Protein AF-A0A6G0UB17-F1 (afdb_monomer)

Solvent-accessible surface area (backbone atoms only — not comparable to full-atom values): 11581 Å² total; per-residue (Å²): 131,93,72,84,75,64,59,64,63,51,55,52,60,61,42,50,63,50,54,52,46,40,55,51,36,51,66,62,47,55,81,83,87,67,97,75,75,55,69,68,59,33,51,51,51,40,52,56,39,50,54,49,50,52,53,47,51,51,48,50,52,54,46,50,56,50,43,72,76,72,49,96,58,63,67,63,59,52,59,66,40,49,69,44,52,55,32,51,39,47,38,51,51,49,36,54,47,37,55,55,51,39,54,50,61,68,55,74,81,54,85,88,42,73,69,57,50,52,52,54,51,52,53,52,53,53,51,46,55,54,51,53,62,54,17,78,83,30,86,68,24,53,64,53,50,52,53,48,53,54,50,51,51,50,54,49,52,54,47,54,52,49,50,53,52,49,54,51,50,56,52,51,55,49,56,59,59,60,66,73,72,75,85,73,89,83,72,90,84,86,81,83,90,84,83,90,134

Sequence (197 aa):
MNLPTFYHQFSFLLRVPVDLVHQWLKMRSEKVVCRHWDLLTLNTLMEDSDDCLSAAIGVKIKYMEFVTRTTQNPMEQQRYLESFDMKLDVVFQNYLGYIRHWARTATEDQDVDVEWCEQVVNVLKSEWYRAKVHSTSVSRGEATAAQLFCNVAKDLINQIIRSYLTEKLDSAGRSLIEEDFDDEPQTMDSEEEESHS

Nearest PDB structures (foldseek):
  4tql-assembly2_B  TM=2.604E-01  e=3.017E-01  synthetic construct
  4tql-assembly1_A  TM=2.582E-01  e=5.232E-01  synthetic construct

Foldseek 3Di:
DPDPDCLVVVLVVLCVLLVVLLVVLVVLLDDDDDPADALVRLVVLLVVLLVSLVSNLVSVVVSLVCCVVRPPDSPVVVVVCPSVLVSSQSSLVVSLVSLLSNLCNLQVDDLDDPVSLVVSVVVLVVSLVSQCVSQVSHDCSNVVSVVSSVVSVVVVVVSVVVSVVVVVVVVVVVVVVVVVPPDDDDDDDDDDDDDDD

pLDDT: mean 83.46, std 14.96, range [42.94, 96.94]

Radius of gyration: 31.85 Å; Cα contacts (8 Å, |Δi|>4): 92; chains: 1; bounding box: 86×37×120 Å

Structure (mmCIF, N/CA/C/O backbone):
data_AF-A0A6G0UB17-F1
#
_entry.id   AF-A0A6G0UB17-F1
#
loop_
_atom_site.group_PDB
_atom_site.id
_atom_site.type_symbol
_atom_site.label_atom_id
_atom_site.label_alt_id
_atom_site.label_comp_id
_atom_site.label_asym_id
_atom_site.label_entity_id
_atom_site.label_seq_id
_atom_site.pdbx_PDB_ins_code
_atom_site.Cartn_x
_atom_site.Cartn_y
_atom_site.Cartn_z
_atom_site.occupancy
_atom_site.B_iso_or_equiv
_atom_site.auth_seq_id
_atom_site.auth_comp_id
_atom_site.auth_asym_id
_atom_site.auth_atom_id
_atom_site.pdbx_PDB_model_num
ATOM 1 N N . MET A 1 1 ? -19.838 1.229 47.744 1.00 43.44 1 MET A N 1
ATOM 2 C CA . MET A 1 1 ? -20.830 2.038 47.003 1.00 43.44 1 MET A CA 1
ATOM 3 C C . MET A 1 1 ? -21.132 1.327 45.690 1.00 43.44 1 MET A C 1
ATOM 5 O O . MET A 1 1 ? -20.185 1.025 44.978 1.00 43.44 1 MET A O 1
ATOM 9 N N . ASN A 1 2 ? -22.401 1.033 45.390 1.00 61.72 2 ASN A N 1
ATOM 10 C CA . ASN A 1 2 ? -22.845 0.413 44.130 1.00 61.72 2 ASN A CA 1
ATOM 11 C C . ASN A 1 2 ? -23.149 1.506 43.094 1.00 61.72 2 ASN A C 1
ATOM 13 O O . ASN A 1 2 ? -24.309 1.804 42.823 1.00 61.72 2 ASN A O 1
ATOM 17 N N . LEU A 1 3 ? -22.109 2.167 42.584 1.00 63.28 3 LEU A N 1
ATOM 18 C CA . LEU A 1 3 ? -22.271 3.143 41.504 1.00 63.28 3 LEU A CA 1
ATOM 19 C C . LEU A 1 3 ? -22.510 2.405 40.173 1.00 63.28 3 LEU A C 1
ATOM 21 O O . LEU A 1 3 ? -21.810 1.423 39.907 1.00 63.28 3 LEU A O 1
ATOM 25 N N . PRO A 1 4 ? -23.464 2.854 39.334 1.00 65.31 4 PRO A N 1
ATOM 26 C CA . PRO A 1 4 ? -23.669 2.285 38.007 1.00 65.31 4 PRO A CA 1
ATOM 27 C C . PRO A 1 4 ? -22.388 2.402 37.181 1.00 65.31 4 PRO A C 1
ATOM 29 O O . PRO A 1 4 ? -21.744 3.452 37.149 1.00 65.31 4 PRO A O 1
ATOM 32 N N . THR A 1 5 ? -22.004 1.321 36.514 1.00 71.75 5 THR A N 1
ATOM 33 C CA . THR A 1 5 ? -20.766 1.282 35.739 1.00 71.75 5 THR A CA 1
ATOM 34 C C . THR A 1 5 ? -20.951 2.050 34.428 1.00 71.75 5 THR A C 1
ATOM 36 O O . THR A 1 5 ? -21.752 1.658 33.587 1.00 71.75 5 THR A O 1
ATOM 39 N N . PHE A 1 6 ? -20.170 3.113 34.210 1.00 82.62 6 PHE A N 1
ATOM 40 C CA . PHE A 1 6 ? -20.180 3.910 32.964 1.00 82.62 6 PHE A CA 1
ATOM 41 C C . PHE A 1 6 ? -19.516 3.193 31.768 1.00 82.62 6 PHE A C 1
ATOM 43 O O . PHE A 1 6 ? -19.383 3.731 30.669 1.00 82.62 6 PHE A O 1
ATOM 50 N N . TYR A 1 7 ? -19.062 1.962 31.995 1.00 80.25 7 TYR A N 1
ATOM 51 C CA . TYR A 1 7 ? -18.262 1.178 31.066 1.00 80.25 7 TYR A CA 1
ATOM 52 C C . TYR A 1 7 ? -18.978 0.916 29.736 1.00 80.25 7 TYR A C 1
ATOM 54 O O . TYR A 1 7 ? -18.363 1.042 28.680 1.00 80.25 7 TYR A O 1
ATOM 62 N N . HIS A 1 8 ? -20.279 0.612 29.761 1.00 80.81 8 HIS A N 1
ATOM 63 C CA . HIS A 1 8 ? -21.029 0.305 28.540 1.00 80.81 8 HIS A CA 1
ATOM 64 C C . HIS A 1 8 ? -21.181 1.526 27.622 1.00 80.81 8 HIS A C 1
ATOM 66 O O . HIS A 1 8 ? -20.949 1.413 26.420 1.00 80.81 8 HIS A O 1
ATOM 72 N N . GLN A 1 9 ? -21.500 2.701 28.175 1.00 85.69 9 GLN A N 1
ATOM 73 C CA . GLN A 1 9 ? -21.579 3.954 27.418 1.00 85.69 9 GLN A CA 1
ATOM 74 C C . GLN A 1 9 ? -20.211 4.353 26.860 1.00 85.69 9 GLN A C 1
ATOM 76 O O . GLN A 1 9 ? -20.105 4.734 25.697 1.00 85.69 9 GLN A O 1
ATOM 81 N N . PHE A 1 10 ? -19.155 4.224 27.664 1.00 84.56 10 PHE A N 1
ATOM 82 C CA . PHE A 1 10 ? -17.794 4.502 27.218 1.00 84.56 10 PHE A CA 1
ATOM 83 C C . PHE A 1 10 ? -17.352 3.555 26.091 1.00 84.56 10 PHE A C 1
ATOM 85 O O . PHE A 1 10 ? -16.850 4.009 25.066 1.00 84.56 10 PHE A O 1
ATOM 92 N N . SER A 1 11 ? -17.601 2.250 26.235 1.00 81.38 11 SER A N 1
ATOM 93 C CA . SER A 1 11 ? -17.296 1.246 25.210 1.00 81.38 11 SER A CA 1
ATOM 94 C C . SER A 1 11 ? -18.052 1.510 23.905 1.00 81.38 11 SER A C 1
ATOM 96 O O . SER A 1 11 ? -17.465 1.413 22.829 1.00 81.38 11 SER A O 1
ATOM 98 N N . PHE A 1 12 ? -19.324 1.914 23.989 1.00 86.06 12 PHE A N 1
ATOM 99 C CA . PHE A 1 12 ? -20.100 2.329 22.822 1.00 86.06 12 PHE A CA 1
ATOM 100 C C . PHE A 1 12 ? -19.460 3.530 22.111 1.00 86.06 12 PHE A C 1
ATOM 102 O O . PHE A 1 12 ? -19.227 3.472 20.907 1.00 86.06 12 PHE A O 1
ATOM 109 N N . LEU A 1 13 ? -19.103 4.586 22.850 1.00 90.12 13 LEU A N 1
ATOM 110 C CA . LEU A 1 13 ? -18.473 5.779 22.273 1.00 90.12 13 LEU A CA 1
ATOM 111 C C . LEU A 1 13 ? -17.116 5.480 21.623 1.00 90.12 13 LEU A C 1
ATOM 113 O O . LEU A 1 13 ? -16.799 6.063 20.590 1.00 90.12 13 LEU A O 1
ATOM 117 N N . LEU A 1 14 ? -16.338 4.547 22.178 1.00 88.25 14 LEU A N 1
ATOM 118 C CA . LEU A 1 14 ? -15.065 4.118 21.591 1.00 88.25 14 LEU A CA 1
ATOM 119 C C . LEU A 1 14 ? -15.217 3.363 20.265 1.00 88.25 14 LEU A C 1
ATOM 121 O O . LEU A 1 14 ? -14.281 3.357 19.468 1.00 88.25 14 LEU A O 1
ATOM 125 N N . ARG A 1 15 ? -16.365 2.721 20.025 1.00 90.56 15 ARG A N 1
ATOM 126 C CA . ARG A 1 15 ? -16.635 1.997 18.773 1.00 90.56 15 ARG A CA 1
ATOM 127 C C . ARG A 1 15 ? -17.032 2.924 17.632 1.00 90.56 15 ARG A C 1
ATOM 129 O O . ARG A 1 15 ? -16.696 2.635 16.492 1.00 90.56 15 ARG A O 1
ATOM 136 N N . VAL A 1 16 ? -17.646 4.073 17.926 1.00 93.88 16 VAL A N 1
ATOM 137 C CA . VAL A 1 16 ? -18.134 5.015 16.901 1.00 93.88 16 VAL A CA 1
ATOM 138 C C . VAL A 1 16 ? -17.057 5.406 15.870 1.00 93.88 16 VAL A C 1
ATOM 140 O O . VAL A 1 16 ? -17.342 5.312 14.675 1.00 93.88 16 VAL A O 1
ATOM 143 N N . PRO A 1 17 ? -15.818 5.788 16.250 1.00 94.25 17 PRO A N 1
ATOM 144 C CA . PRO A 1 17 ? -14.771 6.083 15.271 1.00 94.25 17 PRO A CA 1
ATOM 145 C C . PRO A 1 17 ? -14.376 4.865 14.431 1.00 94.25 17 PRO A C 1
ATOM 147 O O . PRO A 1 17 ? -14.129 5.002 13.235 1.00 94.25 17 PRO A O 1
ATOM 150 N N . VAL A 1 18 ? -14.331 3.677 15.043 1.00 95.12 18 VAL A N 1
ATOM 151 C CA . VAL A 1 18 ? -13.991 2.424 14.354 1.00 95.12 18 VAL A CA 1
ATOM 152 C C . VAL A 1 18 ? -15.065 2.082 13.330 1.00 95.12 18 VAL A C 1
ATOM 154 O O . VAL A 1 18 ? -14.734 1.811 12.181 1.00 95.12 18 VAL A O 1
ATOM 157 N N . ASP A 1 19 ? -16.340 2.157 13.713 1.00 95.31 19 ASP A N 1
ATOM 158 C CA . ASP A 1 19 ? -17.475 1.905 12.825 1.00 95.31 19 ASP A CA 1
ATOM 159 C C . ASP A 1 19 ? -17.511 2.901 11.661 1.00 95.31 19 ASP A C 1
ATOM 161 O O . ASP A 1 19 ? -17.723 2.502 10.515 1.00 95.31 19 ASP A O 1
ATOM 165 N N . LEU A 1 20 ? -17.254 4.187 11.924 1.00 96.19 20 LEU A N 1
ATOM 166 C CA . LEU A 1 20 ? -17.205 5.217 10.888 1.00 96.19 20 LEU A CA 1
ATOM 167 C C . LEU A 1 20 ? -16.101 4.929 9.862 1.00 96.19 20 LEU A C 1
ATOM 169 O O . LEU A 1 20 ? -16.363 4.886 8.659 1.00 96.19 20 LEU A O 1
ATOM 173 N N . 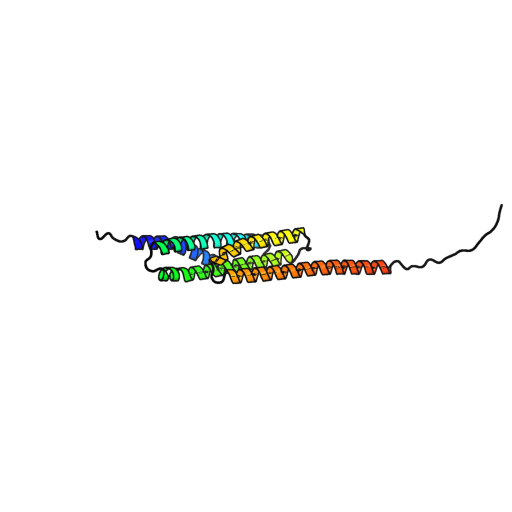VAL A 1 21 ? -14.879 4.675 10.336 1.00 96.06 21 VAL A N 1
ATOM 174 C CA . VAL A 1 21 ? -13.751 4.310 9.469 1.00 96.06 21 VAL A CA 1
ATOM 175 C C . VAL A 1 21 ? -14.014 2.984 8.763 1.00 96.06 21 VAL A C 1
ATOM 177 O O . VAL A 1 21 ? -13.672 2.841 7.596 1.00 96.06 21 VAL A O 1
ATOM 180 N N . HIS A 1 22 ? -14.670 2.021 9.411 1.00 95.81 22 HIS A N 1
ATOM 181 C CA . HIS A 1 22 ? -15.023 0.755 8.782 1.00 95.81 22 HIS A CA 1
ATOM 182 C C . HIS A 1 22 ? -15.947 0.956 7.574 1.00 95.81 22 HIS A C 1
ATOM 184 O O . HIS A 1 22 ? -15.739 0.336 6.531 1.00 95.81 22 HIS A O 1
ATOM 190 N N . GLN A 1 23 ? -16.953 1.830 7.685 1.00 94.75 23 GLN A N 1
ATOM 191 C CA . GLN A 1 23 ? -17.813 2.175 6.548 1.00 94.75 23 GLN A CA 1
ATOM 192 C C . GLN A 1 23 ? -17.038 2.924 5.461 1.00 94.75 23 GLN A C 1
ATOM 194 O O . GLN A 1 23 ? -17.225 2.649 4.277 1.00 94.75 23 GLN A O 1
ATOM 199 N N . TRP A 1 24 ? -16.118 3.809 5.843 1.00 93.94 24 TRP A N 1
ATOM 200 C CA . TRP A 1 24 ? -15.244 4.481 4.886 1.00 93.94 24 TRP A CA 1
ATOM 201 C C . TRP A 1 24 ? -14.343 3.501 4.119 1.00 93.94 24 TRP A C 1
ATOM 203 O O . TRP A 1 24 ? -14.305 3.538 2.889 1.00 93.94 24 TRP A O 1
ATOM 213 N N . LEU A 1 25 ? -13.722 2.543 4.815 1.00 94.94 25 LEU A N 1
ATOM 214 C CA . LEU A 1 25 ? -12.953 1.455 4.207 1.00 94.94 25 LEU A CA 1
ATOM 215 C C . LEU A 1 25 ? -13.812 0.598 3.275 1.00 94.94 25 LEU A C 1
ATOM 217 O O . LEU A 1 25 ? -13.325 0.161 2.238 1.00 94.94 25 LEU A O 1
ATOM 221 N N . LYS A 1 26 ? -15.090 0.352 3.601 1.00 93.38 26 LYS A N 1
ATOM 222 C CA . LYS A 1 26 ? -15.995 -0.366 2.688 1.00 93.38 26 LYS A CA 1
ATOM 223 C C . LYS A 1 26 ? -16.149 0.373 1.368 1.00 93.38 26 LYS A C 1
ATOM 225 O O . LYS A 1 26 ? -15.934 -0.255 0.336 1.00 93.38 26 LYS A O 1
ATOM 230 N N . MET A 1 27 ? -16.434 1.674 1.411 1.00 91.44 27 MET A N 1
ATOM 231 C CA . MET A 1 27 ? -16.560 2.497 0.204 1.00 91.44 27 MET A CA 1
ATOM 232 C C . MET A 1 27 ? -15.261 2.494 -0.613 1.00 91.44 27 MET A C 1
ATOM 234 O O . MET A 1 27 ? -15.293 2.338 -1.826 1.00 91.44 27 MET A O 1
ATOM 238 N N . ARG A 1 28 ? -14.099 2.582 0.047 1.00 89.31 28 ARG A N 1
ATOM 239 C CA . ARG A 1 28 ? -12.779 2.555 -0.614 1.00 89.31 28 ARG A CA 1
ATOM 240 C C . ARG A 1 28 ? -12.329 1.164 -1.076 1.00 89.31 28 ARG A C 1
ATOM 242 O O . ARG A 1 28 ? -11.424 1.050 -1.897 1.00 89.31 28 ARG A O 1
ATOM 249 N N . SER A 1 29 ? -12.941 0.099 -0.558 1.00 87.81 29 SER A N 1
ATOM 250 C CA . SER A 1 29 ? -12.661 -1.283 -0.970 1.00 87.81 29 SER A CA 1
ATOM 251 C C . SER A 1 29 ? -13.334 -1.664 -2.290 1.00 87.81 29 SER A C 1
ATOM 253 O O . SER A 1 29 ? -12.982 -2.684 -2.887 1.00 87.81 29 SER A O 1
ATOM 255 N N . GLU A 1 30 ? -14.308 -0.873 -2.742 1.00 85.12 30 GLU A N 1
ATOM 256 C CA . GLU A 1 30 ? -14.964 -1.073 -4.029 1.00 85.12 30 GLU A CA 1
ATOM 257 C C . GLU A 1 30 ? -13.958 -0.829 -5.158 1.00 85.12 30 GLU A C 1
ATOM 259 O O . GLU A 1 30 ? -13.242 0.171 -5.186 1.00 85.12 30 GLU A O 1
ATOM 264 N N . LYS A 1 31 ? -13.850 -1.789 -6.082 1.00 67.19 31 LYS A N 1
ATOM 265 C CA . LYS A 1 31 ? -12.867 -1.708 -7.162 1.00 67.19 31 LYS A CA 1
ATOM 266 C C . LYS A 1 31 ? -13.265 -0.617 -8.145 1.00 67.19 31 LYS A C 1
ATOM 268 O O . LYS A 1 31 ? -14.293 -0.732 -8.810 1.00 67.19 31 LYS A O 1
ATOM 273 N N . VAL A 1 32 ? -12.392 0.367 -8.321 1.00 68.12 32 VAL A N 1
ATOM 274 C CA . VAL A 1 32 ? -12.449 1.254 -9.482 1.00 68.12 32 VAL A CA 1
ATOM 275 C C . VAL A 1 32 ? -11.958 0.449 -10.684 1.00 68.12 32 VAL A C 1
ATOM 277 O O . VAL A 1 32 ? -10.789 0.076 -10.763 1.00 68.12 32 VAL A O 1
ATOM 280 N N . VAL A 1 33 ? -12.866 0.103 -11.595 1.00 58.91 33 VAL A N 1
ATOM 281 C CA . VAL A 1 33 ? -12.517 -0.599 -12.835 1.00 58.91 33 VAL A CA 1
ATOM 282 C C . VAL A 1 33 ? -12.239 0.446 -13.907 1.00 58.91 33 VAL A C 1
ATOM 284 O O . VAL A 1 33 ? -13.165 0.944 -14.539 1.00 58.91 33 VAL A O 1
ATOM 287 N N . CYS A 1 34 ? -10.964 0.745 -14.140 1.00 67.31 34 CYS A N 1
ATOM 288 C CA . CYS A 1 34 ? -10.525 1.457 -15.336 1.00 67.31 34 CYS A CA 1
ATOM 289 C C . CYS A 1 34 ? -9.533 0.597 -16.109 1.00 67.31 34 CYS A C 1
ATOM 291 O O . CYS A 1 34 ? -8.713 -0.116 -15.533 1.00 67.31 34 CYS A O 1
ATOM 293 N N . ARG A 1 35 ? -9.628 0.657 -17.439 1.00 62.12 35 ARG A N 1
ATOM 294 C CA . ARG A 1 35 ? -8.769 -0.115 -18.343 1.00 62.12 35 ARG A CA 1
ATOM 295 C C . ARG A 1 35 ? -7.354 0.468 -18.441 1.00 62.12 35 ARG A C 1
ATOM 297 O O . ARG A 1 35 ? -6.434 -0.267 -18.776 1.00 62.12 35 ARG A O 1
ATOM 304 N N . HIS A 1 36 ? -7.206 1.759 -18.154 1.00 74.06 36 HIS A N 1
ATOM 305 C CA . HIS A 1 36 ? -5.941 2.481 -18.147 1.00 74.06 36 HIS A CA 1
ATOM 306 C C . HIS A 1 36 ? -6.062 3.684 -17.204 1.00 74.06 36 HIS A C 1
ATOM 308 O O . HIS A 1 36 ? -7.085 4.375 -17.236 1.00 74.06 36 HIS A O 1
ATOM 314 N N . TRP A 1 37 ? -5.053 3.904 -16.365 1.00 85.50 37 TRP A N 1
ATOM 315 C CA . TRP A 1 37 ? -4.906 5.118 -15.568 1.00 85.50 37 TRP A CA 1
ATOM 316 C C . TRP A 1 37 ? -3.624 5.821 -15.996 1.00 85.50 37 TRP A C 1
ATOM 318 O O . TRP A 1 37 ? -2.590 5.179 -16.143 1.00 85.50 37 TRP A O 1
ATOM 328 N N . ASP A 1 38 ? -3.689 7.134 -16.171 1.00 90.56 38 ASP A N 1
ATOM 329 C CA . ASP A 1 38 ? -2.506 7.957 -16.374 1.00 90.56 38 ASP A CA 1
ATOM 330 C C . ASP A 1 38 ? -1.721 8.126 -15.060 1.00 90.56 38 ASP A C 1
ATOM 332 O O . ASP A 1 38 ? -2.238 7.909 -13.957 1.00 90.56 38 ASP A O 1
ATOM 336 N N . LEU A 1 39 ? -0.454 8.539 -15.172 1.00 90.88 39 LEU A N 1
ATOM 337 C CA . LEU A 1 39 ? 0.443 8.684 -14.021 1.00 90.88 39 LEU A CA 1
ATOM 338 C C . LEU A 1 39 ? -0.083 9.659 -12.964 1.00 90.88 39 LEU A C 1
ATOM 340 O O . LEU A 1 39 ? 0.100 9.409 -11.774 1.00 90.88 39 LEU A O 1
ATOM 344 N N . LEU A 1 40 ? -0.749 10.744 -13.373 1.00 92.62 40 LEU A N 1
ATOM 345 C CA . LEU A 1 40 ? -1.304 11.715 -12.432 1.00 92.62 40 LEU A CA 1
ATOM 346 C C . LEU A 1 40 ? -2.414 11.080 -11.590 1.00 92.62 40 LEU A C 1
ATOM 348 O O . LEU A 1 40 ? -2.360 11.150 -10.363 1.00 92.62 40 LEU A O 1
ATOM 352 N N . THR A 1 41 ? -3.365 10.397 -12.234 1.00 92.75 41 THR A N 1
ATOM 353 C CA . THR A 1 41 ? -4.428 9.668 -11.530 1.00 92.75 41 THR A CA 1
ATOM 354 C C . THR A 1 41 ? -3.850 8.613 -10.590 1.00 92.75 41 THR A C 1
ATOM 356 O O . THR A 1 41 ? -4.318 8.479 -9.460 1.00 92.75 41 THR A O 1
ATOM 359 N N . LEU A 1 42 ? -2.813 7.884 -11.012 1.00 93.88 42 LEU A N 1
ATOM 360 C CA . LEU A 1 42 ? -2.158 6.889 -10.163 1.00 93.88 42 LEU A CA 1
ATOM 361 C C . LEU A 1 42 ? -1.493 7.502 -8.935 1.00 93.88 42 LEU A C 1
ATOM 363 O O . LEU A 1 42 ? -1.679 6.974 -7.843 1.00 93.88 42 LEU A O 1
ATOM 367 N N . ASN A 1 43 ? -0.785 8.623 -9.092 1.00 94.50 43 ASN A N 1
ATOM 368 C CA . ASN A 1 43 ? -0.209 9.350 -7.960 1.00 94.50 43 ASN A CA 1
ATOM 369 C C . ASN A 1 43 ? -1.302 9.751 -6.962 1.00 94.50 43 ASN A C 1
ATOM 371 O O . ASN A 1 43 ? -1.182 9.468 -5.774 1.00 94.50 43 ASN A O 1
ATOM 375 N N . THR A 1 44 ? -2.410 10.319 -7.447 1.00 94.56 44 THR A N 1
ATOM 376 C CA . THR A 1 44 ? -3.537 10.703 -6.586 1.00 94.56 44 THR A CA 1
ATOM 377 C C . THR A 1 44 ? -4.161 9.500 -5.879 1.00 94.56 44 THR A C 1
ATOM 379 O O . THR A 1 44 ? -4.464 9.579 -4.693 1.00 94.56 44 THR A O 1
ATOM 382 N N . LEU A 1 45 ? -4.344 8.372 -6.572 1.00 93.88 45 LEU A N 1
ATOM 383 C CA . LEU A 1 45 ? -4.882 7.149 -5.966 1.00 93.88 45 LEU A CA 1
ATOM 384 C C . LEU A 1 45 ? -3.937 6.559 -4.915 1.00 93.88 45 LEU A C 1
ATOM 386 O O . LEU A 1 45 ? -4.401 6.025 -3.907 1.00 93.88 45 LEU A O 1
ATOM 390 N N . MET A 1 46 ? -2.626 6.636 -5.145 1.00 94.94 46 MET A N 1
ATOM 391 C CA . MET A 1 46 ? -1.612 6.194 -4.192 1.00 94.94 46 MET A CA 1
ATOM 392 C C . MET A 1 46 ? -1.620 7.067 -2.935 1.00 94.94 46 MET A C 1
ATOM 394 O O . MET A 1 46 ? -1.687 6.514 -1.841 1.00 94.94 46 MET A O 1
ATOM 398 N N . GLU A 1 47 ? -1.641 8.393 -3.084 1.00 95.69 47 GLU A N 1
ATOM 39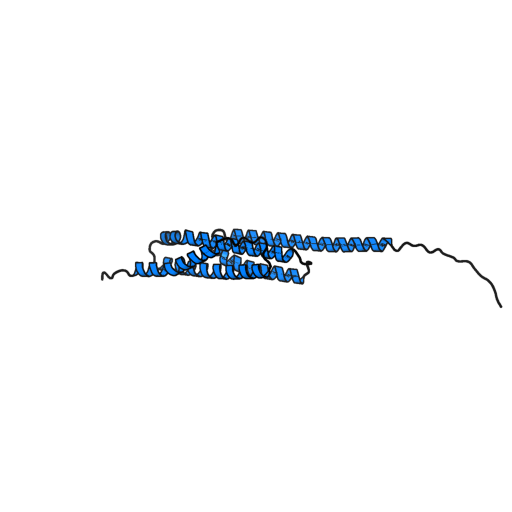9 C CA . GLU A 1 47 ? -1.727 9.344 -1.965 1.00 95.69 47 GLU A CA 1
ATOM 400 C C . GLU A 1 47 ? -3.035 9.189 -1.176 1.00 95.69 47 GLU A C 1
ATOM 402 O O . GLU A 1 47 ? -3.013 9.014 0.039 1.00 95.69 47 GLU A O 1
ATOM 407 N N . ASP A 1 48 ? -4.182 9.143 -1.859 1.00 94.19 48 ASP A N 1
ATOM 408 C CA . ASP A 1 48 ? -5.488 8.965 -1.212 1.00 94.19 48 ASP A CA 1
ATOM 409 C C . ASP A 1 48 ? -5.596 7.619 -0.473 1.00 94.19 48 ASP A C 1
ATOM 411 O O . ASP A 1 48 ? -6.245 7.512 0.574 1.00 94.19 48 ASP A O 1
ATOM 415 N N . SER A 1 49 ? -4.946 6.576 -0.999 1.00 94.06 49 SER A N 1
ATOM 416 C CA . SER A 1 49 ? -4.876 5.278 -0.326 1.00 94.06 49 SER A CA 1
ATOM 417 C C . SER A 1 49 ? -3.937 5.304 0.877 1.00 94.06 49 SER A C 1
ATOM 419 O O . SER A 1 49 ? -4.273 4.713 1.902 1.00 94.06 49 SER A O 1
ATOM 421 N N . ASP A 1 50 ? -2.794 5.983 0.779 1.00 95.62 50 ASP A N 1
ATOM 422 C CA . ASP A 1 50 ? -1.837 6.155 1.877 1.00 95.62 50 ASP A CA 1
ATOM 423 C C . ASP A 1 50 ? -2.471 6.894 3.063 1.00 95.62 50 ASP A C 1
ATOM 425 O O . ASP A 1 50 ? -2.411 6.419 4.202 1.00 95.62 50 ASP A O 1
ATOM 429 N N . ASP A 1 51 ? -3.177 7.993 2.790 1.0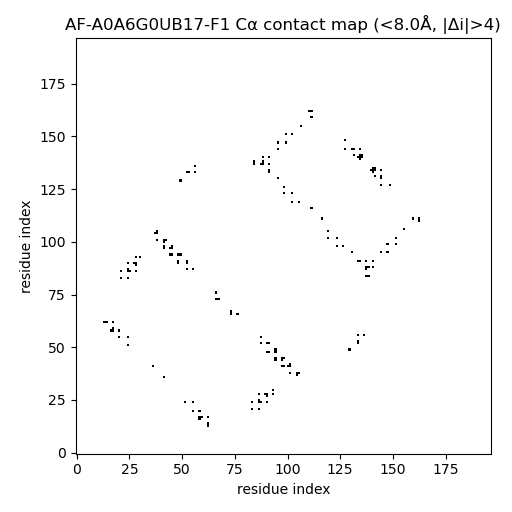0 95.19 51 ASP A N 1
ATOM 430 C CA . ASP A 1 51 ? -3.926 8.753 3.792 1.00 95.19 51 ASP A CA 1
ATOM 431 C C . ASP A 1 51 ? -5.034 7.902 4.428 1.00 95.19 51 ASP A C 1
ATOM 433 O O . ASP A 1 51 ? -5.220 7.896 5.652 1.00 95.19 51 ASP A O 1
ATOM 437 N N . CYS A 1 52 ? -5.752 7.128 3.607 1.00 94.94 52 CYS A N 1
ATOM 438 C CA . CYS A 1 52 ? -6.802 6.231 4.077 1.00 94.94 52 CYS A CA 1
ATOM 439 C C . CYS A 1 52 ? -6.266 5.136 5.002 1.00 94.94 52 CYS A C 1
ATOM 441 O O . CYS A 1 52 ? -6.804 4.931 6.096 1.00 94.94 52 CYS A O 1
ATOM 443 N N . LEU A 1 53 ? -5.184 4.468 4.599 1.00 96.56 53 LEU A N 1
ATOM 444 C CA . LEU A 1 53 ? -4.518 3.436 5.389 1.00 96.56 53 LEU A CA 1
ATOM 445 C C . LEU A 1 53 ? -3.974 4.012 6.697 1.00 96.56 53 LEU A C 1
ATOM 447 O O . LEU A 1 53 ? -4.247 3.457 7.764 1.00 96.56 53 LEU A O 1
ATOM 451 N N . SER A 1 54 ? -3.290 5.156 6.634 1.00 96.50 54 SER A N 1
ATOM 452 C CA . SER A 1 54 ? -2.737 5.853 7.799 1.00 96.50 54 SER A CA 1
ATOM 453 C C . SER A 1 54 ? -3.815 6.184 8.830 1.00 96.50 54 SER A C 1
ATOM 455 O O . SER A 1 54 ? -3.686 5.851 10.014 1.00 96.50 54 SER A O 1
ATOM 457 N N . ALA A 1 55 ? -4.917 6.798 8.392 1.00 96.19 55 ALA A N 1
ATOM 458 C CA . ALA A 1 55 ? -6.023 7.154 9.272 1.00 96.19 55 ALA A CA 1
ATOM 459 C C . ALA A 1 55 ? -6.710 5.911 9.861 1.00 96.19 55 ALA A C 1
ATOM 461 O O . ALA A 1 55 ? -7.000 5.871 11.062 1.00 96.19 55 ALA A O 1
ATOM 462 N N . ALA A 1 56 ? -6.934 4.877 9.046 1.00 96.94 56 ALA A N 1
ATOM 463 C CA . ALA A 1 56 ? -7.593 3.657 9.490 1.00 96.94 56 ALA A CA 1
ATOM 464 C C . ALA A 1 56 ? -6.763 2.875 10.514 1.00 96.94 56 ALA A C 1
ATOM 466 O O . ALA A 1 56 ? -7.274 2.494 11.572 1.00 96.94 56 ALA A O 1
ATOM 467 N N . ILE A 1 57 ? -5.470 2.694 10.242 1.00 96.50 57 ILE A N 1
ATOM 468 C CA . ILE A 1 57 ? -4.525 2.063 11.167 1.00 96.50 57 ILE A CA 1
ATOM 469 C C . ILE A 1 57 ? -4.434 2.875 12.462 1.00 96.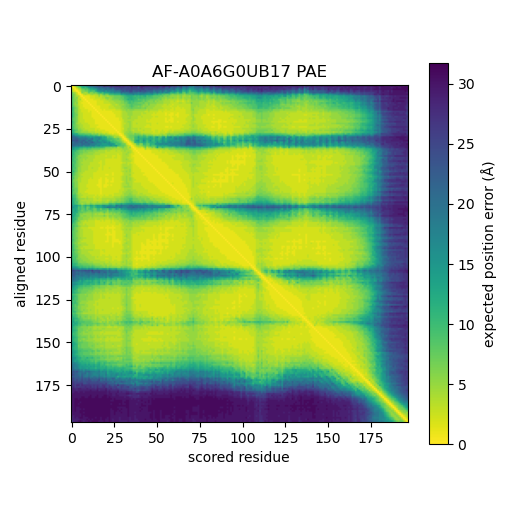50 57 ILE A C 1
ATOM 471 O O . ILE A 1 57 ? -4.493 2.301 13.549 1.00 96.50 57 ILE A O 1
ATOM 475 N N . GLY A 1 58 ? -4.384 4.207 12.375 1.00 96.38 58 GLY A N 1
ATOM 476 C CA . GLY A 1 58 ? -4.366 5.078 13.549 1.00 96.38 58 GLY A CA 1
ATOM 477 C C . GLY A 1 58 ? -5.586 4.896 14.459 1.00 96.38 58 GLY A C 1
ATOM 478 O O . GLY A 1 58 ? -5.444 4.837 15.683 1.00 96.38 58 GLY A O 1
ATOM 479 N N . VAL A 1 59 ? -6.787 4.761 13.886 1.00 96.12 59 VAL A N 1
ATOM 480 C CA . VAL A 1 59 ? -8.012 4.483 14.656 1.00 96.12 59 VAL A CA 1
ATOM 481 C C . VAL A 1 59 ? -7.988 3.079 15.262 1.00 96.12 59 VAL A C 1
ATOM 483 O O . VAL A 1 59 ? -8.309 2.932 16.443 1.00 96.12 59 VAL A O 1
ATOM 486 N N . LYS A 1 60 ? -7.544 2.068 14.504 1.00 94.56 60 LYS A N 1
ATOM 487 C CA . LYS A 1 60 ? -7.377 0.692 14.995 1.00 94.56 60 LYS A CA 1
ATOM 488 C C . LYS A 1 60 ? -6.433 0.628 16.197 1.00 94.56 60 LYS A C 1
ATOM 490 O O . LYS A 1 60 ? -6.798 0.047 17.218 1.00 94.56 60 LYS A O 1
ATOM 495 N N . ILE A 1 61 ? -5.253 1.242 16.098 1.00 93.31 61 ILE A N 1
ATOM 496 C CA . ILE A 1 61 ? -4.248 1.253 17.171 1.00 93.31 61 ILE A CA 1
ATOM 497 C C . ILE A 1 61 ? -4.820 1.921 18.420 1.00 93.31 61 ILE A C 1
ATOM 499 O O . ILE A 1 61 ? -4.806 1.316 19.489 1.00 93.31 61 ILE A O 1
ATOM 503 N N . LYS A 1 62 ? -5.407 3.118 18.287 1.00 92.88 62 LYS A N 1
ATOM 504 C CA . LYS A 1 62 ? -6.020 3.824 19.425 1.00 92.88 62 LYS A CA 1
ATOM 505 C C . LYS A 1 62 ? -7.106 2.984 20.094 1.00 92.88 62 LYS A C 1
ATOM 507 O O . LYS A 1 62 ? -7.135 2.873 21.317 1.00 92.88 62 LYS A O 1
ATOM 512 N N . TYR A 1 63 ? -7.988 2.369 19.308 1.00 92.38 63 TYR A N 1
ATOM 513 C CA . TYR A 1 63 ? -9.036 1.502 19.839 1.00 92.38 63 TYR A CA 1
ATOM 514 C C . TYR A 1 63 ? -8.454 0.297 20.598 1.00 92.38 63 TYR A C 1
ATOM 516 O O . TYR A 1 63 ? -8.876 0.021 21.722 1.00 92.38 63 TYR A O 1
ATOM 524 N N . MET A 1 64 ? -7.438 -0.369 20.041 1.00 90.25 64 MET A N 1
ATOM 525 C CA . MET A 1 64 ? -6.744 -1.491 20.684 1.00 90.25 64 MET A CA 1
ATOM 526 C C . MET A 1 64 ? -6.036 -1.082 21.985 1.00 90.25 64 MET A C 1
ATOM 528 O O . MET A 1 64 ? -6.121 -1.804 22.981 1.00 90.25 64 MET A O 1
ATOM 532 N N . GLU A 1 65 ? -5.391 0.086 22.023 1.00 89.94 65 GLU A N 1
ATOM 533 C CA . GLU A 1 65 ? -4.781 0.633 23.241 1.00 89.94 65 GLU A CA 1
ATOM 534 C C . GLU A 1 65 ? -5.820 0.845 24.348 1.00 89.94 65 GLU A C 1
ATOM 536 O O . GLU A 1 65 ? -5.595 0.460 25.500 1.00 89.94 65 GLU A O 1
ATOM 541 N N . PHE A 1 66 ? -6.981 1.415 24.010 1.00 87.94 66 PHE A N 1
ATOM 542 C CA . PHE A 1 66 ? -8.067 1.603 24.970 1.00 87.94 66 PHE A CA 1
ATOM 543 C C . PHE A 1 66 ? -8.642 0.276 25.454 1.00 87.94 66 PHE A C 1
ATOM 545 O O . PHE A 1 66 ? -8.806 0.083 26.661 1.00 87.94 66 PHE A O 1
ATOM 552 N N . VAL A 1 67 ? -8.928 -0.647 24.536 1.00 86.25 67 VAL A N 1
ATOM 553 C CA . VAL A 1 67 ? -9.456 -1.977 24.855 1.00 86.25 67 VAL A CA 1
ATOM 554 C C . VAL A 1 67 ? -8.523 -2.713 25.813 1.00 86.25 67 VAL A C 1
ATOM 556 O O . VAL A 1 67 ? -8.982 -3.189 26.850 1.00 86.25 67 VAL A O 1
ATOM 559 N N . THR A 1 68 ? -7.221 -2.732 25.521 1.00 84.94 68 THR A N 1
ATOM 560 C CA . THR A 1 68 ? -6.209 -3.425 26.335 1.00 84.94 68 THR A CA 1
ATOM 561 C C . THR A 1 68 ? -6.155 -2.887 27.766 1.00 84.94 68 THR A C 1
ATOM 563 O O . THR A 1 68 ? -5.933 -3.641 28.708 1.00 84.94 68 THR A O 1
ATOM 566 N N . ARG A 1 69 ? -6.390 -1.582 27.956 1.00 83.94 69 ARG A N 1
ATOM 567 C CA . ARG A 1 69 ? -6.344 -0.932 29.276 1.00 83.94 69 ARG A CA 1
ATOM 568 C C . ARG A 1 69 ? -7.643 -1.035 30.073 1.00 83.94 69 ARG A C 1
ATOM 570 O O . ARG A 1 69 ? -7.616 -0.829 31.282 1.00 83.94 69 ARG A O 1
ATOM 577 N N . THR A 1 70 ? -8.776 -1.283 29.418 1.00 79.50 70 THR A N 1
ATOM 578 C CA . THR A 1 70 ? -10.105 -1.114 30.037 1.00 79.50 70 THR A CA 1
ATOM 579 C C . THR A 1 70 ? -10.964 -2.371 30.046 1.00 79.50 70 THR A C 1
ATOM 581 O O . THR A 1 70 ? -11.911 -2.445 30.826 1.00 79.50 70 THR A O 1
ATOM 584 N N . THR A 1 71 ? -10.680 -3.355 29.193 1.00 74.81 71 THR A N 1
ATOM 585 C CA . THR A 1 71 ? -11.590 -4.477 28.936 1.00 74.81 71 THR A CA 1
ATOM 586 C C . THR A 1 71 ? -11.094 -5.771 29.568 1.00 74.81 71 THR A C 1
ATOM 588 O O . THR A 1 71 ? -9.930 -6.132 29.443 1.00 74.81 71 THR A O 1
ATOM 591 N N . GLN A 1 72 ? -12.006 -6.503 30.214 1.00 67.25 72 GLN A N 1
ATOM 592 C CA . GLN A 1 72 ? -11.718 -7.801 30.839 1.00 67.25 72 GLN A CA 1
ATOM 593 C C . GLN A 1 72 ? -11.653 -8.957 29.821 1.00 67.25 72 GLN A C 1
ATOM 595 O O . GLN A 1 72 ? -11.104 -10.010 30.130 1.00 67.25 72 GLN A O 1
ATOM 600 N N . ASN A 1 73 ? -12.188 -8.765 28.606 1.00 77.50 73 ASN A N 1
ATOM 601 C CA . ASN A 1 73 ? -12.220 -9.768 27.538 1.00 77.50 73 ASN A CA 1
ATOM 602 C C . ASN A 1 73 ? -11.642 -9.228 26.205 1.00 77.50 73 ASN A C 1
ATOM 604 O O . ASN A 1 73 ? -12.390 -8.751 25.346 1.00 77.50 73 ASN A O 1
ATOM 608 N N . PRO A 1 74 ? -10.311 -9.275 26.014 1.00 74.56 74 PRO A N 1
ATOM 609 C CA . PRO A 1 74 ? -9.657 -8.780 24.799 1.00 74.56 74 PRO A CA 1
ATOM 610 C C . PRO A 1 74 ? -10.007 -9.596 23.543 1.00 74.56 74 PRO A C 1
ATOM 612 O O . PRO A 1 74 ? -10.000 -9.049 22.442 1.00 74.56 74 PRO A O 1
ATOM 615 N N . MET A 1 75 ? -10.379 -10.875 23.687 1.00 80.88 75 MET A N 1
ATOM 616 C CA . MET A 1 75 ? -10.731 -11.730 22.546 1.00 80.88 75 MET A CA 1
ATOM 617 C C . MET A 1 75 ? -11.993 -11.249 21.823 1.00 80.88 75 MET A C 1
ATOM 619 O O . MET A 1 75 ? -12.029 -11.235 20.597 1.00 80.88 75 MET A O 1
ATOM 623 N N . GLU A 1 76 ? -13.023 -10.815 22.550 1.00 82.12 76 GLU A N 1
ATOM 624 C CA . GLU A 1 76 ? -14.258 -10.315 21.927 1.00 82.12 76 GLU A CA 1
ATOM 625 C C . GLU A 1 76 ? -14.038 -9.030 21.126 1.00 82.12 76 GLU A C 1
ATOM 627 O O . GLU A 1 76 ? -14.621 -8.855 20.056 1.00 82.12 76 GLU A O 1
ATOM 632 N N . GLN A 1 77 ? -13.173 -8.140 21.612 1.00 81.25 77 GLN A N 1
ATOM 633 C CA . GLN A 1 77 ? -12.860 -6.8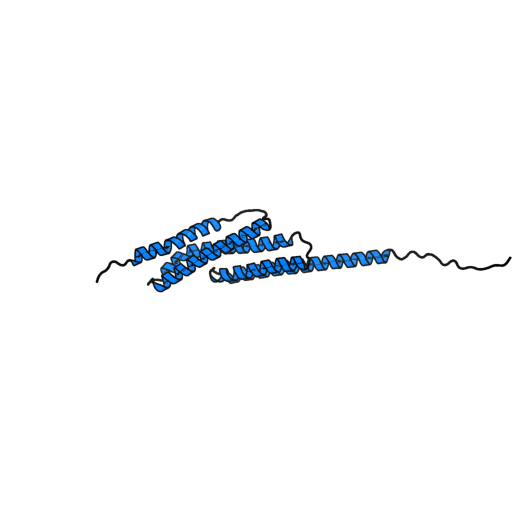99 20.903 1.00 81.25 77 GLN A CA 1
ATOM 634 C C . GLN A 1 77 ? -11.963 -7.158 19.685 1.00 81.25 77 GLN A C 1
ATOM 636 O O . GLN A 1 77 ? -12.098 -6.472 18.675 1.00 81.25 77 GLN A O 1
ATOM 641 N N . GLN A 1 78 ? -11.106 -8.185 19.737 1.00 82.00 78 GLN A N 1
ATOM 642 C CA . GLN A 1 78 ? -10.368 -8.641 18.559 1.00 82.00 78 GLN A CA 1
ATOM 643 C C . GLN A 1 78 ? -11.321 -9.177 17.483 1.00 82.00 78 GLN A C 1
ATOM 645 O O . GLN A 1 78 ? -11.190 -8.809 16.319 1.00 82.00 78 GLN A O 1
ATOM 650 N N . ARG A 1 79 ? -12.328 -9.977 17.870 1.00 87.75 79 ARG A N 1
ATOM 651 C CA . ARG A 1 79 ? -13.355 -10.475 16.934 1.00 87.75 79 ARG A CA 1
ATOM 652 C C . ARG A 1 79 ? -14.150 -9.342 16.290 1.00 87.75 79 ARG A C 1
ATOM 654 O O . ARG A 1 79 ? -14.468 -9.403 15.109 1.00 87.75 79 ARG A O 1
ATOM 661 N N . TYR A 1 80 ? -14.437 -8.283 17.045 1.00 88.56 80 TYR A N 1
ATOM 662 C CA . TYR A 1 80 ? -15.101 -7.093 16.509 1.00 88.56 80 TYR A CA 1
ATOM 663 C C . TYR A 1 80 ? -14.287 -6.407 15.392 1.00 88.56 80 TYR A C 1
ATOM 665 O O . TYR A 1 80 ? -14.876 -5.897 14.439 1.00 88.56 80 TYR A O 1
ATOM 673 N N . LEU A 1 81 ? -12.951 -6.458 15.448 1.00 92.81 81 LEU A N 1
ATOM 674 C CA . LEU A 1 81 ? -12.090 -5.911 14.397 1.00 92.81 81 LEU A CA 1
ATOM 675 C C . LEU A 1 81 ? -11.904 -6.820 13.176 1.00 92.81 81 LEU A C 1
ATOM 677 O O . LEU A 1 81 ? -11.365 -6.351 12.181 1.00 92.81 81 LEU A O 1
ATOM 681 N N . GLU A 1 82 ? -12.355 -8.075 13.177 1.00 93.38 82 GLU A N 1
ATOM 682 C CA . GLU A 1 82 ? -12.107 -8.994 12.050 1.00 93.38 82 GLU A CA 1
ATOM 683 C C . GLU A 1 82 ? -12.616 -8.431 10.712 1.00 93.38 82 GLU A C 1
ATOM 685 O O . GLU A 1 82 ? -11.888 -8.403 9.720 1.00 93.38 82 GLU A O 1
ATOM 690 N N . SER A 1 83 ? -13.846 -7.907 10.691 1.00 93.56 83 SER A N 1
ATOM 691 C CA . SER A 1 83 ? -14.422 -7.279 9.493 1.00 93.56 83 SER A CA 1
ATOM 692 C C . SER A 1 83 ? -13.659 -6.012 9.087 1.00 93.56 83 SER A C 1
ATOM 694 O O . SER A 1 83 ? -13.494 -5.732 7.896 1.00 93.56 83 SER A O 1
ATOM 696 N N . PHE A 1 84 ? -13.179 -5.241 10.066 1.00 94.81 84 PHE A N 1
ATOM 697 C CA . PHE A 1 84 ? -12.347 -4.063 9.827 1.00 94.81 84 PHE A CA 1
ATOM 698 C C . PHE A 1 84 ? -11.034 -4.455 9.147 1.00 94.81 84 PHE A C 1
ATOM 700 O O . PHE A 1 84 ? -10.698 -3.901 8.102 1.00 94.81 84 PHE A O 1
ATOM 707 N N . ASP A 1 85 ? -10.350 -5.459 9.690 1.00 94.94 85 ASP A N 1
ATOM 708 C CA . ASP A 1 85 ? -9.063 -5.948 9.204 1.00 94.94 85 ASP A CA 1
ATOM 709 C C . ASP A 1 85 ? -9.164 -6.531 7.795 1.00 94.94 85 ASP A C 1
ATOM 711 O O . ASP A 1 85 ? -8.299 -6.268 6.962 1.00 94.94 85 ASP A O 1
ATOM 715 N N . MET A 1 86 ? -10.254 -7.239 7.485 1.00 94.75 86 MET A N 1
ATOM 716 C CA . MET A 1 86 ? -10.524 -7.707 6.121 1.00 94.75 86 MET A CA 1
ATOM 717 C C . MET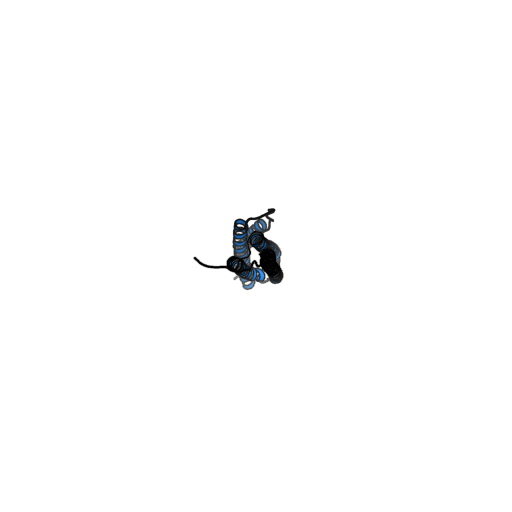 A 1 86 ? -10.651 -6.549 5.125 1.00 94.75 86 MET A C 1
ATOM 719 O O . MET A 1 86 ? -10.178 -6.647 3.997 1.00 94.75 86 MET A O 1
ATOM 723 N N . LYS A 1 87 ? -11.299 -5.443 5.511 1.00 95.19 87 LYS A N 1
ATOM 724 C CA . LYS A 1 87 ? -11.443 -4.279 4.624 1.00 95.19 87 LYS A CA 1
ATOM 725 C C . LYS A 1 87 ? -10.154 -3.481 4.499 1.00 95.19 87 LYS A C 1
ATOM 727 O O . LYS A 1 87 ? -9.843 -3.030 3.400 1.00 95.19 87 LYS A O 1
ATOM 732 N N . LEU A 1 88 ? -9.397 -3.370 5.585 1.00 95.75 88 LEU A N 1
ATOM 733 C CA . LEU A 1 88 ? -8.071 -2.768 5.576 1.00 95.75 88 LEU A CA 1
ATOM 734 C C . LEU A 1 88 ? -7.123 -3.522 4.630 1.00 95.75 88 LEU A C 1
ATOM 736 O O . LEU A 1 88 ? -6.435 -2.889 3.836 1.00 95.75 88 LEU A O 1
ATOM 740 N N . ASP A 1 89 ? -7.146 -4.859 4.657 1.00 95.50 89 ASP A N 1
ATOM 741 C CA . ASP A 1 89 ? -6.363 -5.703 3.745 1.00 95.50 89 ASP A CA 1
ATOM 742 C C . ASP A 1 89 ? -6.717 -5.454 2.272 1.00 95.50 89 ASP A C 1
ATOM 744 O O . ASP A 1 89 ? -5.828 -5.261 1.446 1.00 95.50 89 ASP A O 1
ATOM 748 N N . VAL A 1 90 ? -8.006 -5.354 1.931 1.00 94.88 90 VAL A N 1
ATOM 749 C CA . VAL A 1 90 ? -8.424 -5.052 0.549 1.00 94.88 90 VAL A CA 1
ATOM 750 C C . VAL A 1 90 ? -7.926 -3.680 0.089 1.00 94.88 90 VAL A C 1
ATOM 752 O O . VAL A 1 90 ? -7.414 -3.560 -1.023 1.00 94.88 90 VAL A O 1
ATOM 755 N N . VAL A 1 91 ? -8.042 -2.646 0.928 1.00 95.06 91 VAL A N 1
ATOM 756 C CA . VAL A 1 91 ? -7.541 -1.301 0.590 1.00 95.06 91 VAL A CA 1
ATOM 757 C C . VAL A 1 91 ? -6.018 -1.316 0.430 1.00 95.06 91 VAL A C 1
ATOM 759 O O . VAL A 1 91 ? -5.499 -0.737 -0.522 1.00 95.06 91 VAL A O 1
ATOM 762 N N . PHE A 1 92 ? -5.302 -2.049 1.286 1.00 96.31 92 PHE A N 1
ATOM 763 C CA . PHE A 1 92 ? -3.855 -2.217 1.169 1.00 96.31 92 PHE A CA 1
ATOM 764 C C . PHE A 1 92 ? -3.453 -2.935 -0.127 1.00 96.31 92 PHE A C 1
ATOM 766 O O . PHE A 1 92 ? -2.514 -2.524 -0.807 1.00 96.31 92 PHE A O 1
ATOM 773 N N . GLN A 1 93 ? -4.191 -3.972 -0.525 1.00 94.69 93 GLN A N 1
ATOM 774 C CA . GLN A 1 93 ? -3.968 -4.655 -1.800 1.00 94.69 93 GLN A CA 1
ATOM 775 C C . GLN A 1 93 ? -4.257 -3.753 -3.006 1.00 94.69 93 GLN A C 1
ATOM 777 O O . GLN A 1 93 ? -3.521 -3.819 -3.992 1.00 94.69 93 GLN A O 1
ATOM 782 N N . ASN A 1 94 ? -5.283 -2.899 -2.936 1.00 93.88 94 ASN A N 1
ATOM 783 C CA . ASN A 1 94 ? -5.567 -1.913 -3.982 1.00 93.88 94 ASN A CA 1
ATOM 784 C C . ASN A 1 94 ? -4.418 -0.900 -4.107 1.00 93.88 94 ASN A C 1
ATOM 786 O O . ASN A 1 94 ? -3.924 -0.692 -5.212 1.00 93.88 94 ASN A O 1
ATOM 790 N N . TYR A 1 95 ? -3.928 -0.364 -2.985 1.00 95.56 95 TYR A N 1
ATOM 791 C CA . TYR A 1 95 ? -2.759 0.521 -2.932 1.00 95.56 95 TYR A CA 1
ATOM 792 C C . TYR A 1 95 ? -1.518 -0.105 -3.585 1.00 95.56 95 TYR A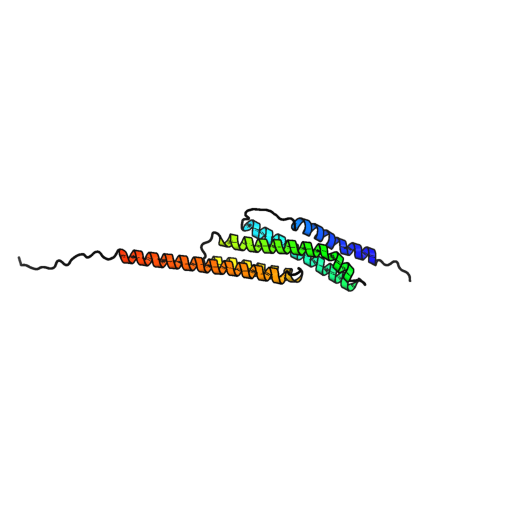 C 1
ATOM 794 O O . TYR A 1 95 ? -0.910 0.472 -4.486 1.00 95.56 95 TYR A O 1
ATOM 802 N N . LEU A 1 96 ? -1.193 -1.341 -3.199 1.00 95.75 96 LEU A N 1
ATOM 803 C CA . LEU A 1 96 ? -0.128 -2.130 -3.816 1.00 95.75 96 LEU A CA 1
ATOM 804 C C . LEU A 1 96 ? -0.356 -2.319 -5.329 1.00 95.75 96 LEU A C 1
ATOM 806 O O . LEU A 1 96 ? 0.575 -2.216 -6.130 1.00 95.75 96 LEU A O 1
ATOM 810 N N . GLY A 1 97 ? -1.601 -2.559 -5.737 1.00 94.00 97 GLY A N 1
ATOM 811 C CA . GLY A 1 97 ? -2.002 -2.616 -7.140 1.00 94.00 97 GLY A CA 1
ATOM 812 C C . GLY A 1 97 ? -1.708 -1.323 -7.902 1.00 94.00 97 GLY A C 1
ATOM 813 O O . GLY A 1 97 ? -1.161 -1.394 -9.005 1.00 94.00 97 GLY A O 1
ATOM 814 N N . TYR A 1 98 ? -2.002 -0.164 -7.308 1.00 94.50 98 TYR A N 1
ATOM 815 C CA . TYR A 1 98 ? -1.711 1.143 -7.899 1.00 94.50 98 TYR A CA 1
ATOM 816 C C . TYR A 1 98 ? -0.212 1.356 -8.083 1.00 94.50 98 TYR A C 1
ATOM 818 O O . TYR A 1 98 ? 0.193 1.703 -9.185 1.00 94.50 98 TYR A O 1
ATOM 826 N N . ILE A 1 99 ? 0.624 1.021 -7.092 1.00 95.12 99 ILE A N 1
ATOM 827 C CA . ILE A 1 99 ? 2.092 1.103 -7.224 1.00 95.12 99 ILE A CA 1
ATOM 828 C C . ILE A 1 99 ? 2.593 0.258 -8.401 1.00 95.12 99 ILE A C 1
ATOM 830 O O . ILE A 1 99 ? 3.438 0.697 -9.180 1.00 95.12 99 ILE A O 1
ATOM 834 N N . ARG A 1 100 ? 2.071 -0.964 -8.567 1.00 93.44 100 ARG A N 1
ATOM 835 C CA . ARG A 1 100 ? 2.455 -1.823 -9.697 1.00 93.44 100 ARG A CA 1
ATOM 836 C C . ARG A 1 100 ? 2.031 -1.226 -11.036 1.00 93.44 100 ARG A C 1
ATOM 838 O O . ARG A 1 100 ? 2.794 -1.317 -11.995 1.00 93.44 100 ARG A O 1
ATOM 845 N N . HIS A 1 101 ? 0.818 -0.680 -11.127 1.00 92.44 101 HIS A N 1
ATOM 846 C CA . HIS A 1 101 ? 0.350 -0.057 -12.365 1.00 92.44 101 HIS A CA 1
ATOM 847 C C . HIS A 1 101 ? 1.140 1.212 -12.673 1.00 92.44 101 HIS A C 1
ATOM 849 O O . HIS A 1 101 ? 1.543 1.408 -13.813 1.00 92.44 101 HIS A O 1
ATOM 855 N N . TRP A 1 102 ? 1.433 2.009 -11.647 1.00 93.94 102 TRP A N 1
ATOM 856 C CA . TRP A 1 102 ? 2.270 3.194 -11.740 1.00 93.94 102 TRP A CA 1
ATOM 857 C C . TRP A 1 102 ? 3.654 2.841 -12.265 1.00 93.94 102 TRP A C 1
ATOM 859 O O . TRP A 1 102 ? 4.088 3.432 -13.243 1.00 93.94 102 TRP A O 1
ATOM 869 N N . ALA A 1 103 ? 4.300 1.815 -11.701 1.00 91.94 103 ALA A N 1
ATOM 870 C CA . ALA A 1 103 ? 5.624 1.391 -12.142 1.00 91.94 103 ALA A CA 1
ATOM 871 C C . ALA A 1 103 ? 5.628 0.994 -13.622 1.00 91.94 103 ALA A C 1
ATOM 873 O O . ALA A 1 103 ? 6.501 1.429 -14.354 1.00 91.94 103 ALA A O 1
ATOM 874 N N . ARG A 1 104 ? 4.631 0.224 -14.076 1.00 89.44 104 ARG A N 1
ATOM 875 C CA . ARG A 1 104 ? 4.501 -0.154 -15.494 1.00 89.44 104 ARG A CA 1
ATOM 876 C C . ARG A 1 104 ? 4.243 1.048 -16.397 1.00 89.44 104 ARG A C 1
ATOM 878 O O . ARG A 1 104 ? 4.917 1.209 -17.399 1.00 89.44 104 ARG A O 1
ATOM 885 N N . THR A 1 105 ? 3.312 1.914 -16.011 1.00 89.69 105 THR A N 1
ATOM 886 C CA . THR A 1 105 ? 2.951 3.102 -16.801 1.00 89.69 105 THR A CA 1
ATOM 887 C C . THR A 1 105 ? 4.123 4.077 -16.888 1.00 89.69 105 THR A C 1
ATOM 889 O O . THR A 1 105 ? 4.345 4.692 -17.922 1.00 89.69 105 THR A O 1
ATOM 892 N N . ALA A 1 106 ? 4.910 4.200 -15.815 1.00 88.06 106 ALA A N 1
ATOM 893 C CA . ALA A 1 106 ? 6.092 5.050 -15.797 1.00 88.06 106 ALA A CA 1
ATOM 894 C C . ALA A 1 106 ? 7.133 4.563 -16.805 1.00 88.06 106 ALA A C 1
ATOM 896 O O . ALA A 1 106 ? 7.867 5.385 -17.349 1.00 88.06 106 ALA A O 1
ATOM 897 N N . THR A 1 107 ? 7.185 3.250 -17.046 1.00 84.25 107 THR A N 1
ATOM 898 C CA . THR A 1 107 ? 8.186 2.628 -17.901 1.00 84.25 107 THR A CA 1
ATOM 899 C C . THR A 1 107 ? 7.727 2.348 -19.332 1.00 84.25 107 THR A C 1
ATOM 901 O O . THR A 1 107 ? 8.578 2.146 -20.186 1.00 84.25 107 THR A O 1
ATOM 904 N N . GLU A 1 108 ? 6.431 2.323 -19.637 1.00 77.81 108 GLU A N 1
ATOM 905 C CA . GLU A 1 108 ? 5.919 1.878 -20.946 1.00 77.81 108 GLU A CA 1
ATOM 906 C C . GLU A 1 108 ? 6.305 2.785 -22.138 1.00 77.81 108 GLU A C 1
ATOM 908 O O . GLU A 1 108 ? 6.382 2.268 -23.249 1.00 77.81 108 GLU A O 1
ATOM 913 N N . ASP A 1 109 ? 6.648 4.063 -21.919 1.00 62.88 109 ASP A N 1
ATOM 914 C CA . ASP A 1 109 ? 6.801 5.060 -23.001 1.00 62.88 109 ASP A CA 1
ATOM 915 C C . ASP A 1 109 ? 8.080 5.929 -22.945 1.00 62.88 109 ASP A C 1
ATOM 917 O O . ASP A 1 109 ? 8.195 6.890 -23.707 1.00 62.88 109 ASP A O 1
ATOM 921 N N . GLN A 1 110 ? 9.041 5.654 -22.054 1.00 64.69 110 GLN A N 1
ATOM 922 C CA . GLN A 1 110 ? 10.216 6.528 -21.886 1.00 64.69 110 GLN A CA 1
ATOM 923 C C . GLN A 1 110 ? 11.527 5.876 -22.327 1.00 64.69 110 GLN A C 1
ATOM 925 O O . GLN A 1 110 ? 11.825 4.739 -21.948 1.00 64.69 110 GLN A O 1
ATOM 930 N N . ASP A 1 111 ? 12.327 6.635 -23.087 1.00 67.25 111 ASP A N 1
ATOM 931 C CA . ASP A 1 111 ? 13.738 6.326 -23.302 1.00 67.25 111 ASP A CA 1
ATOM 932 C C . ASP A 1 111 ? 14.427 6.300 -21.937 1.00 67.25 111 ASP A C 1
ATOM 934 O O . ASP A 1 111 ? 14.382 7.256 -21.159 1.00 67.25 111 ASP A O 1
ATOM 938 N N . VAL A 1 112 ? 14.999 5.144 -21.616 1.00 68.38 112 VAL A N 1
ATOM 939 C CA . VAL A 1 112 ? 15.562 4.859 -20.299 1.00 68.38 112 VAL A CA 1
ATOM 940 C C . VAL A 1 112 ? 16.886 5.607 -20.159 1.00 68.38 112 VAL A C 1
ATOM 942 O O . VAL A 1 112 ? 17.943 5.055 -20.449 1.00 68.38 112 VAL A O 1
ATOM 945 N N . ASP A 1 113 ? 16.822 6.856 -19.704 1.00 74.25 113 ASP A N 1
ATOM 946 C CA . ASP A 1 113 ? 17.993 7.626 -19.281 1.00 74.25 113 ASP A CA 1
ATOM 947 C C . ASP A 1 113 ? 18.233 7.491 -17.762 1.00 74.25 113 ASP A C 1
ATOM 949 O O . ASP A 1 113 ? 17.366 7.068 -16.984 1.00 74.25 113 ASP A O 1
ATOM 953 N N . VAL A 1 114 ? 19.443 7.838 -17.329 1.00 74.69 114 VAL A N 1
ATOM 954 C CA . VAL A 1 114 ? 19.913 7.787 -15.942 1.00 74.69 114 VAL A CA 1
ATOM 955 C C . VAL A 1 114 ? 19.041 8.650 -15.028 1.00 74.69 114 VAL A C 1
ATOM 957 O O . VAL A 1 114 ? 18.669 8.195 -13.945 1.00 74.69 114 VAL A O 1
ATOM 960 N N . GLU A 1 115 ? 18.671 9.856 -15.467 1.00 80.75 115 GLU A N 1
ATOM 961 C CA . GLU A 1 115 ? 17.835 10.780 -14.685 1.00 80.75 115 GLU A CA 1
ATOM 962 C C . GLU A 1 115 ? 16.428 10.207 -14.450 1.00 80.75 115 GLU A C 1
ATOM 964 O O . GLU A 1 115 ? 15.917 10.207 -13.325 1.00 80.75 115 GLU A O 1
ATOM 969 N N . TRP A 1 116 ? 15.830 9.618 -15.487 1.00 82.50 116 TRP A N 1
ATOM 970 C CA . TRP A 1 116 ? 14.532 8.957 -15.375 1.00 82.50 116 TRP A CA 1
ATOM 971 C C . TRP A 1 116 ? 14.582 7.751 -14.426 1.00 82.50 116 TRP A C 1
ATOM 973 O O . TRP A 1 116 ? 13.709 7.588 -13.565 1.00 82.50 116 TRP A O 1
ATOM 983 N N . CYS A 1 117 ? 15.633 6.929 -14.526 1.00 81.00 117 CYS A N 1
ATOM 984 C CA . CYS A 1 117 ? 15.829 5.795 -13.623 1.00 81.00 117 CYS A CA 1
ATOM 985 C C . CYS A 1 117 ? 15.902 6.252 -12.164 1.00 81.00 117 CYS A C 1
ATOM 987 O O . CYS A 1 117 ? 15.294 5.632 -11.287 1.00 81.00 117 CYS A O 1
ATOM 989 N N . GLU A 1 118 ? 16.632 7.336 -11.894 1.00 85.88 118 GLU A N 1
ATOM 990 C CA . GLU A 1 118 ? 16.738 7.903 -10.554 1.00 85.88 118 GLU A CA 1
ATOM 991 C C . GLU A 1 118 ? 15.370 8.359 -10.028 1.00 85.88 118 GLU A C 1
ATOM 993 O O . GLU A 1 118 ? 14.995 8.007 -8.903 1.00 85.88 118 GLU A O 1
ATOM 998 N N . GLN A 1 119 ? 14.586 9.065 -10.848 1.00 88.75 119 GLN A N 1
ATOM 999 C CA . GLN A 1 119 ? 13.248 9.521 -10.478 1.00 88.75 119 GLN A CA 1
ATOM 1000 C C . GLN A 1 119 ? 12.321 8.349 -10.122 1.00 88.75 119 GLN A C 1
ATOM 1002 O O . GLN A 1 119 ? 11.700 8.352 -9.053 1.00 88.75 119 GLN A O 1
ATOM 1007 N N . VAL A 1 120 ? 12.259 7.317 -10.968 1.00 89.38 120 VAL A N 1
ATOM 1008 C CA . VAL A 1 120 ? 11.405 6.139 -10.739 1.00 89.38 120 VAL A CA 1
ATOM 1009 C C . VAL A 1 120 ? 11.825 5.379 -9.484 1.00 89.38 120 VAL A C 1
ATOM 1011 O O . VAL A 1 120 ? 10.983 5.016 -8.657 1.00 89.38 120 VAL A O 1
ATOM 1014 N N . VAL A 1 121 ? 13.129 5.177 -9.292 1.00 90.69 121 VAL A N 1
ATOM 1015 C CA . VAL A 1 121 ? 13.661 4.504 -8.102 1.00 90.69 121 VAL A CA 1
ATOM 1016 C C . VAL A 1 121 ? 13.348 5.297 -6.833 1.00 90.69 121 VAL A C 1
ATOM 1018 O O . VAL A 1 121 ? 13.007 4.694 -5.813 1.00 90.69 121 VAL A O 1
ATOM 1021 N N . ASN A 1 122 ? 13.432 6.626 -6.867 1.00 93.62 122 ASN A N 1
ATOM 1022 C CA . ASN A 1 122 ? 13.139 7.467 -5.709 1.00 93.62 122 ASN A CA 1
ATOM 1023 C C . ASN A 1 122 ? 11.661 7.404 -5.306 1.00 93.62 122 ASN A C 1
ATOM 1025 O O . ASN A 1 122 ? 11.367 7.233 -4.119 1.00 93.62 122 ASN A O 1
ATOM 1029 N N . VAL A 1 123 ? 10.738 7.443 -6.272 1.00 94.12 123 VAL A N 1
ATOM 1030 C CA . VAL A 1 123 ? 9.305 7.252 -5.992 1.00 94.12 123 VAL A CA 1
ATOM 1031 C C . VAL A 1 123 ? 9.062 5.873 -5.381 1.00 94.12 123 VAL A C 1
ATOM 1033 O O . VAL A 1 123 ? 8.466 5.770 -4.311 1.00 94.12 123 VAL A O 1
ATOM 1036 N N . LEU A 1 124 ? 9.601 4.806 -5.977 1.00 95.19 124 LEU A N 1
ATOM 1037 C CA . LEU A 1 124 ? 9.410 3.449 -5.459 1.00 95.19 124 LEU A CA 1
ATOM 1038 C C . LEU A 1 124 ? 10.034 3.232 -4.079 1.00 95.19 124 LEU A C 1
ATOM 1040 O O . LEU A 1 124 ? 9.477 2.493 -3.271 1.00 95.19 124 LEU A O 1
ATOM 1044 N N . LYS A 1 125 ? 11.159 3.883 -3.765 1.00 95.69 125 LYS A N 1
ATOM 1045 C CA . LYS A 1 125 ? 11.731 3.870 -2.410 1.00 95.69 125 LYS A CA 1
ATOM 1046 C C . LYS A 1 125 ? 10.795 4.526 -1.397 1.00 95.69 125 LYS A C 1
ATOM 1048 O O . LYS A 1 125 ? 10.619 3.983 -0.306 1.00 95.69 125 LYS A O 1
ATOM 1053 N N . SER A 1 126 ? 10.200 5.665 -1.754 1.00 96.19 126 SER A N 1
ATOM 1054 C CA . SER A 1 126 ? 9.212 6.349 -0.914 1.00 96.19 126 SER A CA 1
ATOM 1055 C C . SER A 1 126 ? 7.991 5.459 -0.667 1.00 96.19 126 SER A C 1
ATOM 1057 O O . SER A 1 126 ? 7.616 5.212 0.481 1.00 96.19 126 SER A O 1
ATOM 1059 N N . GLU A 1 127 ? 7.431 4.883 -1.733 1.00 96.69 127 GLU A N 1
ATOM 1060 C CA . GLU A 1 127 ? 6.295 3.962 -1.635 1.00 96.69 127 GLU A CA 1
ATOM 1061 C C . GLU A 1 127 ? 6.624 2.694 -0.849 1.00 96.69 127 GLU A C 1
ATOM 1063 O O . GLU A 1 127 ? 5.794 2.205 -0.089 1.00 96.69 127 GLU A O 1
ATOM 1068 N N . TRP A 1 128 ? 7.842 2.165 -0.969 1.00 96.25 128 TRP A N 1
ATOM 1069 C CA . TRP A 1 128 ? 8.279 1.029 -0.161 1.00 96.25 128 TRP A CA 1
ATOM 1070 C C . TRP A 1 128 ? 8.257 1.360 1.330 1.00 96.25 128 TRP A C 1
ATOM 1072 O O . TRP A 1 128 ? 7.784 0.553 2.131 1.00 96.25 128 TRP A O 1
ATOM 1082 N N . TYR A 1 129 ? 8.746 2.541 1.717 1.00 96.12 129 TYR A N 1
ATOM 1083 C CA . TYR A 1 129 ? 8.733 2.960 3.114 1.00 96.12 129 TYR A CA 1
ATOM 1084 C C . TYR A 1 129 ? 7.301 3.064 3.657 1.00 96.12 129 TYR A C 1
ATOM 1086 O O . TYR A 1 129 ? 7.011 2.501 4.716 1.00 96.12 129 TYR A O 1
ATOM 1094 N N . ARG A 1 130 ? 6.396 3.699 2.900 1.00 95.38 130 ARG A N 1
ATOM 1095 C CA . ARG A 1 130 ? 4.963 3.789 3.229 1.00 95.38 130 ARG A CA 1
ATOM 1096 C C . ARG A 1 130 ? 4.314 2.409 3.345 1.00 95.38 130 ARG A C 1
ATOM 1098 O O . ARG A 1 130 ? 3.760 2.060 4.388 1.00 95.38 130 ARG A O 1
ATOM 1105 N N . ALA A 1 131 ? 4.468 1.573 2.318 1.00 95.69 131 ALA A N 1
ATOM 1106 C CA . ALA A 1 131 ? 3.930 0.217 2.289 1.00 95.69 131 ALA A CA 1
ATOM 1107 C C . ALA A 1 131 ? 4.441 -0.631 3.459 1.00 95.69 131 ALA A C 1
ATOM 1109 O O . ALA A 1 131 ? 3.663 -1.362 4.071 1.00 95.69 131 ALA A O 1
ATOM 1110 N N . LYS A 1 132 ? 5.728 -0.510 3.808 1.00 95.38 132 LYS A N 1
ATOM 1111 C CA . LYS A 1 132 ? 6.328 -1.212 4.944 1.00 95.38 132 LYS A CA 1
ATOM 1112 C C . LYS A 1 132 ? 5.660 -0.817 6.259 1.00 95.38 132 LYS A C 1
ATOM 1114 O O . LYS A 1 132 ? 5.322 -1.706 7.037 1.00 95.38 132 LYS A O 1
ATOM 1119 N N . VAL A 1 133 ? 5.430 0.474 6.498 1.00 94.94 133 VAL A N 1
ATOM 1120 C CA . VAL A 1 133 ? 4.751 0.960 7.713 1.00 94.94 133 VAL A CA 1
ATOM 1121 C C . VAL A 1 133 ? 3.352 0.346 7.821 1.00 94.94 133 VAL A C 1
ATOM 1123 O O . VAL A 1 133 ? 3.041 -0.288 8.832 1.00 94.94 133 VAL A O 1
ATOM 1126 N N . HIS A 1 134 ? 2.552 0.427 6.755 1.00 93.38 134 HIS A N 1
ATOM 1127 C CA . HIS A 1 134 ? 1.185 -0.114 6.732 1.00 93.38 134 HIS A CA 1
ATOM 1128 C C . HIS A 1 134 ? 1.135 -1.630 6.894 1.00 93.38 134 HIS A C 1
ATOM 1130 O O . HIS A 1 134 ? 0.277 -2.163 7.601 1.00 93.38 134 HIS A O 1
ATOM 1136 N N . SER A 1 135 ? 2.089 -2.329 6.280 1.00 93.12 135 SER A N 1
ATOM 1137 C CA . SER A 1 135 ? 2.127 -3.789 6.224 1.00 93.12 135 SER A CA 1
ATOM 1138 C C . SER A 1 135 ? 2.196 -4.473 7.592 1.00 93.12 135 SER A C 1
ATOM 1140 O O . SER A 1 135 ? 1.712 -5.594 7.730 1.00 93.12 135 SER A O 1
ATOM 1142 N N . THR A 1 136 ? 2.715 -3.782 8.611 1.00 92.12 136 THR A N 1
ATOM 1143 C CA . THR A 1 136 ? 2.790 -4.279 9.997 1.00 92.12 136 THR A CA 1
ATOM 1144 C C . THR A 1 136 ? 1.418 -4.433 10.657 1.00 92.12 136 THR A C 1
ATOM 1146 O O . THR A 1 136 ? 1.247 -5.229 11.578 1.00 92.12 136 THR A O 1
ATOM 1149 N N . SER A 1 137 ? 0.427 -3.671 10.188 1.00 89.88 137 SER A N 1
ATOM 1150 C CA . SER A 1 137 ? -0.931 -3.634 10.743 1.00 89.88 137 SER A CA 1
ATOM 1151 C C . SER A 1 137 ? -1.940 -4.449 9.925 1.00 89.88 137 SER A C 1
ATOM 1153 O O . SER A 1 137 ? -3.103 -4.572 10.331 1.00 89.88 137 SER A O 1
ATOM 1155 N N . VAL A 1 138 ? -1.491 -5.014 8.797 1.00 90.81 138 VAL A N 1
ATOM 1156 C CA . VAL A 1 138 ? -2.283 -5.787 7.836 1.00 90.81 138 VAL A CA 1
ATOM 1157 C C . VAL A 1 138 ? -1.851 -7.252 7.853 1.00 90.81 138 VAL A C 1
ATOM 1159 O O . VAL A 1 138 ? -0.668 -7.588 7.814 1.00 90.81 138 VAL A O 1
ATOM 1162 N N . SER A 1 139 ? -2.827 -8.157 7.865 1.00 87.94 139 SER A N 1
ATOM 1163 C CA . SER A 1 139 ? -2.559 -9.596 7.837 1.00 87.94 139 SER A CA 1
ATOM 1164 C C . SER A 1 139 ? -1.838 -9.993 6.550 1.00 87.94 139 SER A C 1
ATOM 1166 O O . SER A 1 139 ? -2.335 -9.738 5.461 1.00 87.94 139 SER A O 1
ATOM 1168 N N . ARG A 1 140 ? -0.673 -10.649 6.661 1.00 88.31 140 ARG A N 1
ATOM 1169 C CA . ARG A 1 140 ? 0.186 -11.019 5.511 1.00 88.31 140 ARG A CA 1
ATOM 1170 C C . ARG A 1 140 ? 0.638 -9.816 4.662 1.00 88.31 140 ARG A C 1
ATOM 1172 O O . ARG A 1 140 ? 1.112 -10.013 3.538 1.00 88.31 140 ARG A O 1
ATOM 1179 N N . GLY A 1 141 ? 0.530 -8.596 5.192 1.00 90.44 141 GLY A N 1
ATOM 1180 C CA . GLY A 1 141 ? 0.888 -7.375 4.480 1.00 90.44 141 GLY A CA 1
ATOM 1181 C C . GLY A 1 141 ? 2.362 -7.364 4.086 1.00 90.44 141 GLY A C 1
ATOM 1182 O O . GLY A 1 141 ? 2.684 -7.086 2.935 1.00 90.44 141 GLY A O 1
ATOM 1183 N N . GLU A 1 142 ? 3.251 -7.737 5.013 1.00 93.12 142 GLU A N 1
ATOM 1184 C CA . GLU A 1 142 ? 4.707 -7.684 4.805 1.00 93.12 142 GLU A CA 1
ATOM 1185 C C . GLU A 1 142 ? 5.149 -8.570 3.637 1.00 93.12 142 GLU A C 1
ATOM 1187 O O . GLU A 1 142 ? 5.844 -8.116 2.728 1.00 93.12 142 GLU A O 1
ATOM 1192 N N . ALA A 1 143 ? 4.692 -9.827 3.625 1.00 94.38 143 ALA A N 1
ATOM 1193 C CA . ALA A 1 143 ? 5.008 -10.779 2.565 1.00 94.38 143 ALA A CA 1
ATOM 1194 C C . ALA A 1 143 ? 4.472 -10.311 1.203 1.00 94.38 143 ALA A C 1
ATOM 1196 O O . ALA A 1 143 ? 5.170 -10.409 0.195 1.00 94.38 143 ALA A O 1
ATOM 1197 N N . THR A 1 144 ? 3.251 -9.770 1.177 1.00 93.25 144 THR A N 1
ATOM 1198 C CA . THR A 1 144 ? 2.601 -9.303 -0.057 1.00 93.25 144 THR A CA 1
ATOM 1199 C C . THR A 1 144 ? 3.297 -8.063 -0.622 1.00 93.25 144 THR A C 1
ATOM 1201 O O . THR A 1 144 ? 3.563 -8.002 -1.824 1.00 93.25 144 THR A O 1
ATOM 1204 N N . ALA A 1 145 ? 3.650 -7.103 0.238 1.00 95.12 145 ALA A N 1
ATOM 1205 C CA . ALA A 1 145 ? 4.410 -5.920 -0.147 1.00 95.12 145 ALA A CA 1
ATOM 1206 C C . ALA A 1 145 ? 5.800 -6.308 -0.664 1.00 95.12 145 ALA A C 1
ATOM 1208 O O . ALA A 1 145 ? 6.161 -5.937 -1.778 1.00 95.12 145 ALA A O 1
ATOM 1209 N N . ALA A 1 146 ? 6.548 -7.125 0.085 1.00 95.25 146 ALA A N 1
ATOM 1210 C CA . ALA A 1 146 ? 7.874 -7.583 -0.326 1.00 95.25 146 ALA A CA 1
ATOM 1211 C C . ALA A 1 146 ? 7.835 -8.281 -1.693 1.00 95.25 146 ALA A C 1
ATOM 1213 O O . ALA A 1 146 ? 8.601 -7.933 -2.590 1.00 95.25 146 ALA A O 1
ATOM 1214 N N . GLN A 1 147 ? 6.888 -9.203 -1.895 1.00 95.69 147 GLN A N 1
ATOM 1215 C CA . GLN A 1 147 ? 6.715 -9.884 -3.176 1.00 95.69 147 GLN A CA 1
ATOM 1216 C C . GLN A 1 147 ? 6.434 -8.898 -4.318 1.00 95.69 147 GLN A C 1
ATOM 1218 O O . GLN A 1 147 ? 6.984 -9.048 -5.410 1.00 95.69 147 GLN A O 1
ATOM 1223 N N . LEU A 1 148 ? 5.588 -7.889 -4.090 1.00 95.19 148 LEU A N 1
ATOM 1224 C CA . LEU A 1 148 ? 5.284 -6.888 -5.105 1.00 95.19 148 LEU A CA 1
ATOM 1225 C C . LEU A 1 148 ? 6.516 -6.076 -5.488 1.00 95.19 148 LEU A C 1
ATOM 1227 O O . LEU A 1 148 ? 6.806 -5.972 -6.677 1.00 95.19 148 LEU A O 1
ATOM 1231 N N . PHE A 1 149 ? 7.234 -5.527 -4.509 1.00 95.50 149 PHE A N 1
ATOM 1232 C CA . PHE A 1 149 ? 8.403 -4.691 -4.774 1.00 95.50 149 PHE A CA 1
ATOM 1233 C C . PHE A 1 149 ? 9.543 -5.486 -5.412 1.00 95.50 149 PHE A C 1
ATOM 1235 O O . PHE A 1 149 ? 10.192 -4.978 -6.321 1.00 95.50 149 PHE A O 1
ATOM 1242 N N . CYS A 1 150 ? 9.736 -6.755 -5.037 1.00 95.88 150 CYS A N 1
ATOM 1243 C CA . CYS A 1 150 ? 10.673 -7.638 -5.734 1.00 95.88 150 CYS A CA 1
ATOM 1244 C C . CYS A 1 150 ? 10.285 -7.851 -7.204 1.00 95.88 150 CYS A C 1
ATOM 1246 O O . CYS A 1 150 ? 11.154 -7.826 -8.073 1.00 95.88 150 CYS A O 1
ATOM 1248 N N . ASN A 1 151 ? 8.994 -8.034 -7.497 1.00 95.06 151 ASN A N 1
ATOM 1249 C CA . ASN A 1 151 ? 8.523 -8.182 -8.875 1.00 95.06 151 ASN A CA 1
ATOM 1250 C C . ASN A 1 151 ? 8.696 -6.887 -9.677 1.00 95.06 151 ASN A C 1
ATOM 1252 O O . ASN A 1 151 ? 9.205 -6.938 -10.789 1.00 95.06 151 ASN A O 1
ATOM 1256 N N . VAL A 1 152 ? 8.340 -5.734 -9.102 1.00 93.50 152 VAL A N 1
ATOM 1257 C CA . VAL A 1 152 ? 8.537 -4.427 -9.746 1.00 93.50 152 VAL A CA 1
ATOM 1258 C C . VAL A 1 152 ? 10.021 -4.178 -10.017 1.00 93.50 152 VAL A C 1
ATOM 1260 O O . VAL A 1 152 ? 10.384 -3.845 -11.137 1.00 93.50 152 VAL A O 1
ATOM 1263 N N . ALA A 1 153 ? 10.898 -4.411 -9.038 1.00 92.06 153 ALA A N 1
ATOM 1264 C CA . ALA A 1 153 ? 12.340 -4.254 -9.220 1.00 92.06 153 ALA A CA 1
ATOM 1265 C C . ALA A 1 153 ? 12.890 -5.178 -10.317 1.00 92.06 153 ALA A C 1
ATOM 1267 O O . ALA A 1 153 ? 13.703 -4.753 -11.134 1.00 92.06 153 ALA A O 1
ATOM 1268 N N . LYS A 1 154 ? 12.426 -6.433 -10.371 1.00 92.00 154 LYS A N 1
ATOM 1269 C CA . LYS A 1 154 ? 12.786 -7.372 -11.439 1.00 92.00 154 LYS A CA 1
ATOM 1270 C C . LYS A 1 154 ? 12.352 -6.853 -12.812 1.00 92.00 154 LYS A C 1
ATOM 1272 O O . LYS A 1 154 ? 13.140 -6.922 -13.753 1.00 92.00 154 LYS A O 1
ATOM 1277 N N . ASP A 1 155 ? 11.121 -6.363 -12.930 1.00 90.00 155 ASP A N 1
ATOM 1278 C CA . ASP A 1 155 ? 10.582 -5.831 -14.184 1.00 90.00 155 ASP A CA 1
ATOM 1279 C C . ASP A 1 155 ? 11.387 -4.603 -14.645 1.00 90.00 155 ASP A C 1
ATOM 1281 O O . ASP A 1 155 ? 11.811 -4.555 -15.799 1.00 90.00 155 ASP A O 1
ATOM 1285 N N . LEU A 1 156 ? 11.716 -3.691 -13.721 1.00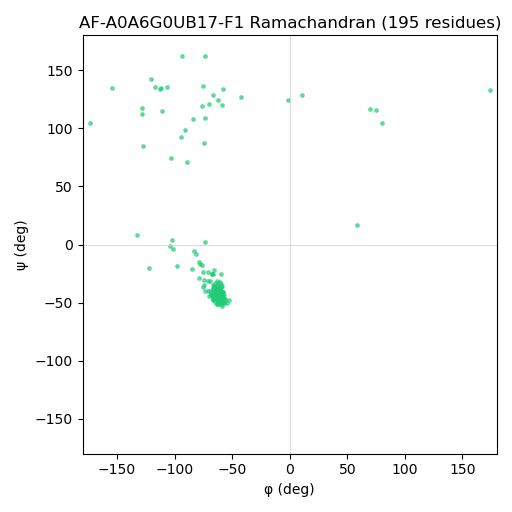 88.44 156 LEU A N 1
ATOM 1286 C CA . LEU A 1 156 ? 12.569 -2.528 -13.987 1.00 88.44 156 LEU A CA 1
ATOM 1287 C C . LEU A 1 156 ? 13.967 -2.914 -14.475 1.00 88.44 156 LEU A C 1
ATOM 1289 O O . LEU A 1 156 ? 14.423 -2.410 -15.496 1.00 88.44 156 LEU A O 1
ATOM 1293 N N . ILE A 1 157 ? 14.645 -3.832 -13.781 1.00 88.69 157 ILE A N 1
ATOM 1294 C CA . ILE A 1 157 ? 15.991 -4.282 -14.170 1.00 88.69 157 ILE A CA 1
ATOM 1295 C C . ILE A 1 157 ? 15.964 -4.908 -15.567 1.00 88.69 157 ILE A C 1
ATOM 1297 O O . ILE A 1 157 ? 16.823 -4.609 -16.393 1.00 88.69 157 ILE A O 1
ATOM 1301 N N . ASN A 1 158 ? 14.968 -5.749 -15.860 1.00 88.31 158 ASN A N 1
ATOM 1302 C CA . ASN A 1 158 ? 14.831 -6.352 -17.186 1.00 88.31 158 ASN A CA 1
ATOM 1303 C C . ASN A 1 158 ? 14.636 -5.297 -18.274 1.00 88.31 158 ASN A C 1
ATOM 1305 O O . ASN A 1 158 ? 15.144 -5.464 -19.380 1.00 88.31 158 ASN A O 1
ATOM 1309 N N . GLN A 1 159 ? 13.902 -4.230 -17.976 1.00 83.50 159 GLN A N 1
ATOM 1310 C CA . GLN A 1 159 ? 13.680 -3.151 -18.921 1.00 83.50 159 GLN A CA 1
ATOM 1311 C C . GLN A 1 159 ? 14.943 -2.328 -19.178 1.00 83.50 159 GLN A C 1
ATOM 1313 O O . GLN A 1 159 ? 15.275 -2.104 -20.337 1.00 83.50 159 GLN A O 1
ATOM 1318 N N . ILE A 1 160 ? 15.689 -1.982 -18.127 1.00 83.62 160 ILE A N 1
ATOM 1319 C CA . ILE A 1 160 ? 16.980 -1.284 -18.242 1.00 83.62 160 ILE A CA 1
ATOM 1320 C C . ILE A 1 160 ? 17.987 -2.125 -19.041 1.00 83.62 160 ILE A C 1
ATOM 1322 O O . ILE A 1 160 ? 18.705 -1.618 -19.896 1.00 83.62 160 ILE A O 1
ATOM 1326 N N . ILE A 1 161 ? 18.037 -3.438 -18.801 1.00 86.25 161 ILE A N 1
ATOM 1327 C CA . ILE A 1 161 ? 18.910 -4.332 -19.573 1.00 86.25 161 ILE A CA 1
ATOM 1328 C C . ILE A 1 161 ? 18.492 -4.346 -21.048 1.00 86.25 161 ILE A C 1
ATOM 1330 O O . ILE A 1 161 ? 19.349 -4.322 -21.927 1.00 86.25 161 ILE A O 1
ATOM 1334 N N . ARG A 1 162 ? 17.186 -4.380 -21.340 1.00 85.06 162 ARG A N 1
ATOM 1335 C CA . ARG A 1 162 ? 16.681 -4.367 -22.720 1.00 85.06 162 ARG A CA 1
ATOM 1336 C C . ARG A 1 162 ? 17.008 -3.066 -23.443 1.00 85.06 162 ARG A C 1
ATOM 1338 O O . ARG A 1 162 ? 17.439 -3.146 -24.590 1.00 85.06 162 ARG A O 1
ATOM 1345 N N . SER A 1 163 ? 16.838 -1.908 -22.804 1.00 81.06 163 SER A N 1
ATOM 1346 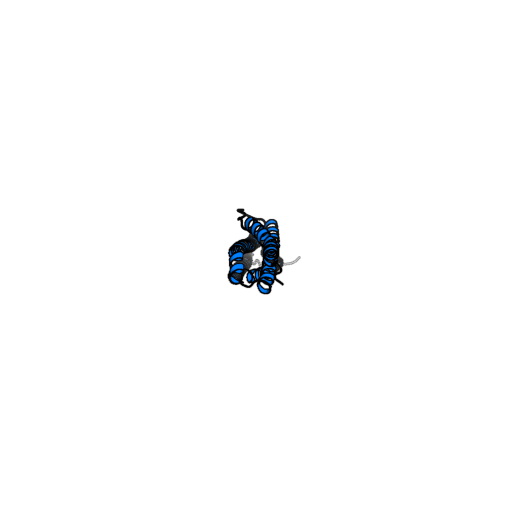C CA . SER A 1 163 ? 17.184 -0.623 -23.422 1.00 81.06 163 SER A CA 1
ATOM 1347 C C . SER A 1 163 ? 18.682 -0.550 -23.715 1.00 81.06 163 SER A C 1
ATOM 1349 O O . SER A 1 163 ? 19.061 -0.305 -24.855 1.00 81.06 163 SER A O 1
ATOM 1351 N N . TYR A 1 164 ? 19.527 -0.914 -22.745 1.00 82.56 164 TYR A N 1
ATOM 1352 C CA . TYR A 1 164 ? 20.982 -0.938 -22.913 1.00 82.56 164 TYR A CA 1
ATOM 1353 C C . TYR A 1 164 ? 21.448 -1.870 -24.042 1.00 82.56 164 TYR A C 1
ATOM 1355 O O . TYR A 1 164 ? 22.332 -1.530 -24.829 1.00 82.56 164 TYR A O 1
ATOM 1363 N N . LEU A 1 165 ? 20.869 -3.073 -24.127 1.00 84.31 165 LEU A N 1
ATOM 1364 C CA . LEU A 1 165 ? 21.200 -4.022 -25.191 1.00 84.31 165 LEU A CA 1
ATOM 1365 C C . LEU A 1 165 ? 20.757 -3.516 -26.566 1.00 84.31 165 LEU A C 1
ATOM 1367 O O . LEU A 1 165 ? 21.479 -3.730 -27.535 1.00 84.31 165 LEU A O 1
ATOM 1371 N N . THR A 1 166 ? 19.603 -2.852 -26.643 1.00 83.56 166 THR A N 1
ATOM 1372 C CA . THR A 1 166 ? 19.088 -2.280 -27.896 1.00 83.56 166 THR A CA 1
ATOM 1373 C C . THR A 1 166 ? 19.984 -1.135 -28.362 1.00 83.56 166 THR A C 1
ATOM 1375 O O . THR A 1 166 ? 20.455 -1.163 -29.491 1.00 83.56 166 THR A O 1
ATOM 1378 N N . GLU A 1 167 ? 20.350 -0.217 -27.464 1.00 83.19 167 GLU A N 1
ATOM 1379 C CA . GLU A 1 167 ? 21.272 0.884 -27.762 1.00 83.19 167 GLU A CA 1
ATOM 1380 C C . GLU A 1 167 ? 22.633 0.375 -28.267 1.00 83.19 167 GLU A C 1
ATOM 1382 O O . GLU A 1 167 ? 23.153 0.846 -29.283 1.00 83.19 167 GLU A O 1
ATOM 1387 N N . LYS A 1 168 ? 23.202 -0.642 -27.603 1.00 81.31 168 LYS A N 1
ATOM 1388 C CA . LYS A 1 168 ? 24.461 -1.248 -28.047 1.00 81.31 168 LYS A CA 1
ATOM 1389 C C . LYS A 1 168 ? 24.341 -1.953 -29.390 1.00 81.31 168 LYS A C 1
ATOM 1391 O O . LYS A 1 168 ? 25.256 -1.828 -30.204 1.00 81.31 168 LYS A O 1
ATOM 1396 N N . LEU A 1 169 ? 23.251 -2.677 -29.628 1.00 81.50 169 LEU A N 1
ATOM 1397 C CA . LEU A 1 169 ? 23.007 -3.330 -30.910 1.00 81.50 169 LEU A CA 1
ATOM 1398 C C . LEU A 1 169 ? 22.894 -2.292 -32.034 1.00 81.50 169 LEU A C 1
ATOM 1400 O O . LEU A 1 169 ? 23.528 -2.458 -33.073 1.00 81.50 169 LEU A O 1
ATOM 1404 N N . ASP A 1 170 ? 22.188 -1.191 -31.789 1.00 80.69 170 ASP A N 1
ATOM 1405 C CA . ASP A 1 170 ? 22.041 -0.089 -32.740 1.00 80.69 170 ASP A CA 1
ATOM 1406 C C . ASP A 1 170 ? 23.368 0.640 -32.994 1.00 80.69 170 ASP A C 1
ATOM 1408 O O . ASP A 1 170 ? 23.621 1.098 -34.108 1.00 80.69 170 ASP A O 1
ATOM 1412 N N . SER A 1 171 ? 24.237 0.767 -31.984 1.00 79.25 171 SER A N 1
ATOM 1413 C CA . SER A 1 171 ? 25.588 1.321 -32.171 1.00 79.25 171 SER A CA 1
ATOM 1414 C C . SER A 1 171 ? 26.496 0.392 -32.985 1.00 79.25 171 SER A C 1
ATOM 1416 O O . SER A 1 171 ? 27.221 0.853 -33.862 1.00 79.25 171 SER A O 1
ATOM 1418 N N . ALA A 1 172 ? 26.419 -0.921 -32.750 1.00 76.69 172 ALA A N 1
ATOM 1419 C CA . ALA A 1 172 ? 27.224 -1.909 -33.460 1.00 76.69 172 ALA A CA 1
ATOM 1420 C C . ALA A 1 172 ? 26.764 -2.068 -34.917 1.00 76.69 172 ALA A C 1
ATOM 1422 O O . ALA A 1 172 ? 27.591 -2.145 -35.819 1.00 76.69 172 ALA A O 1
ATOM 1423 N N . GLY A 1 173 ? 25.449 -2.056 -35.157 1.00 74.50 173 GLY A N 1
ATOM 1424 C CA . GLY A 1 173 ? 24.880 -2.069 -36.504 1.00 74.50 173 GLY A CA 1
ATOM 1425 C C . GLY A 1 173 ? 25.279 -0.838 -37.320 1.00 74.50 173 GLY A C 1
ATOM 1426 O O . GLY A 1 173 ? 25.605 -0.976 -38.492 1.00 74.50 173 GLY A O 1
ATOM 1427 N N . ARG A 1 174 ? 25.325 0.350 -36.700 1.00 73.50 174 ARG A N 1
ATOM 1428 C CA . ARG A 1 174 ? 25.819 1.575 -37.353 1.00 73.50 174 ARG A CA 1
ATOM 1429 C C . ARG A 1 174 ? 27.304 1.490 -37.720 1.00 73.50 174 ARG A C 1
ATOM 1431 O O . ARG A 1 174 ? 27.646 1.819 -38.847 1.00 73.50 174 ARG A O 1
ATOM 1438 N N . SER A 1 175 ? 28.144 0.966 -36.824 1.00 70.94 175 SER A N 1
ATOM 1439 C CA . SER A 1 175 ? 29.579 0.763 -37.086 1.00 70.94 175 SER A CA 1
ATOM 1440 C C . SER A 1 175 ? 29.845 -0.180 -38.266 1.00 70.94 175 SER A C 1
ATOM 1442 O O . SER A 1 175 ? 30.754 0.071 -39.042 1.00 70.94 175 SER A O 1
ATOM 1444 N N . LEU A 1 176 ? 29.054 -1.248 -38.419 1.00 69.19 176 LEU A N 1
ATOM 1445 C CA . LEU A 1 176 ? 29.210 -2.196 -39.531 1.00 69.19 176 LEU A CA 1
ATOM 1446 C C . LEU A 1 176 ? 28.776 -1.607 -40.879 1.00 69.19 176 LEU A C 1
ATOM 1448 O O . LEU A 1 176 ? 29.321 -1.977 -41.909 1.00 69.19 176 LEU A O 1
ATOM 1452 N N . ILE A 1 177 ? 27.796 -0.701 -40.880 1.00 64.25 177 ILE A N 1
ATOM 1453 C CA . ILE A 1 177 ? 27.348 -0.027 -42.105 1.00 64.25 177 ILE A CA 1
ATOM 1454 C C . ILE A 1 177 ? 28.377 1.024 -42.544 1.00 64.25 177 ILE A C 1
ATOM 1456 O O . ILE A 1 177 ? 28.561 1.203 -43.739 1.00 64.25 177 ILE A O 1
ATOM 1460 N N . GLU A 1 178 ? 29.055 1.702 -41.613 1.00 58.91 178 GLU A N 1
ATOM 1461 C CA . GLU A 1 178 ? 30.107 2.678 -41.943 1.00 58.91 178 GLU A CA 1
ATOM 1462 C C . GLU A 1 178 ? 31.372 2.022 -42.530 1.00 58.91 178 GLU A C 1
ATOM 1464 O O . GLU A 1 178 ? 31.995 2.615 -43.404 1.00 58.91 178 GLU A O 1
ATOM 1469 N N . GLU A 1 179 ? 31.714 0.789 -42.137 1.00 57.47 179 GLU A N 1
ATOM 1470 C CA . GLU A 1 179 ? 32.870 0.056 -42.691 1.00 57.47 179 GLU A CA 1
ATOM 1471 C C . GLU A 1 179 ? 32.669 -0.416 -44.150 1.00 57.47 179 GLU A C 1
ATOM 1473 O O . GLU A 1 179 ? 33.650 -0.577 -44.872 1.00 57.47 179 GLU A O 1
ATOM 1478 N N . ASP A 1 180 ? 31.426 -0.578 -44.624 1.00 54.03 180 ASP A N 1
ATOM 1479 C CA . ASP A 1 180 ? 31.119 -1.050 -45.990 1.00 54.03 180 ASP A CA 1
ATOM 1480 C C . ASP A 1 180 ? 31.146 0.068 -47.067 1.00 54.03 180 ASP A C 1
ATOM 1482 O O . ASP A 1 180 ? 31.001 -0.227 -48.256 1.00 54.03 180 ASP A O 1
ATOM 1486 N N . PHE A 1 181 ? 31.324 1.348 -46.697 1.00 54.25 181 PHE A N 1
ATOM 1487 C CA . PHE A 1 181 ? 31.310 2.485 -47.643 1.00 54.25 181 PHE A CA 1
ATOM 1488 C C . PHE A 1 181 ? 32.690 3.077 -47.994 1.00 54.25 181 PHE A C 1
ATOM 1490 O O . PHE A 1 181 ? 32.736 3.980 -48.830 1.00 54.25 181 PHE A O 1
ATOM 1497 N N . ASP A 1 182 ? 33.795 2.573 -47.430 1.00 55.44 182 ASP A N 1
ATOM 1498 C CA . ASP A 1 182 ? 35.144 3.151 -47.620 1.00 55.44 182 ASP A CA 1
ATOM 1499 C C . ASP A 1 182 ? 36.060 2.402 -48.623 1.00 55.44 182 ASP A C 1
ATOM 1501 O O . ASP A 1 182 ? 37.198 2.817 -48.837 1.00 55.44 182 ASP A O 1
ATOM 1505 N N . ASP A 1 183 ? 35.581 1.357 -49.313 1.00 52.00 183 ASP A N 1
ATOM 1506 C CA . ASP A 1 183 ? 36.353 0.636 -50.347 1.00 52.00 183 ASP A CA 1
ATOM 1507 C C . ASP A 1 183 ? 35.919 1.019 -51.785 1.00 52.00 183 ASP A C 1
ATOM 1509 O O . ASP A 1 183 ? 35.287 0.242 -52.504 1.00 52.00 183 ASP A O 1
ATOM 1513 N N . GLU A 1 184 ? 36.307 2.212 -52.256 1.00 47.41 184 GLU A N 1
ATOM 1514 C CA . GLU A 1 184 ? 36.445 2.490 -53.700 1.00 47.41 184 GLU A CA 1
ATOM 1515 C C . GLU A 1 184 ? 37.936 2.677 -54.064 1.00 47.41 184 GLU A C 1
ATOM 1517 O O . GLU A 1 184 ? 38.567 3.641 -53.621 1.00 47.41 184 GLU A O 1
ATOM 1522 N N . PRO A 1 185 ? 38.548 1.797 -54.884 1.00 50.81 185 PRO A N 1
ATOM 1523 C CA . PRO A 1 185 ? 39.948 1.934 -55.267 1.00 50.81 185 PRO A CA 1
ATOM 1524 C C . PRO A 1 185 ? 40.100 2.899 -56.454 1.00 50.81 185 PRO A C 1
ATOM 1526 O O . PRO A 1 185 ? 39.807 2.537 -57.594 1.00 50.81 185 PRO A O 1
ATOM 1529 N N . GLN A 1 186 ? 40.638 4.102 -56.226 1.00 45.66 186 GLN A N 1
ATOM 1530 C CA . GLN A 1 186 ? 41.164 4.939 -57.314 1.00 45.66 186 GLN A CA 1
ATOM 1531 C C . GLN A 1 186 ? 42.672 4.724 -57.494 1.00 45.66 186 GLN A C 1
ATOM 1533 O O . GLN A 1 186 ? 43.523 5.310 -56.830 1.00 45.66 186 GLN A O 1
ATOM 1538 N N . THR A 1 187 ? 42.934 3.783 -58.398 1.00 42.94 187 THR A N 1
ATOM 1539 C CA . THR A 1 187 ? 44.079 3.608 -59.301 1.00 42.94 187 THR A CA 1
ATOM 1540 C C . THR A 1 187 ? 45.191 4.665 -59.269 1.00 42.94 187 THR A C 1
ATOM 1542 O O . THR A 1 187 ? 44.974 5.837 -59.573 1.00 42.94 187 THR A O 1
ATOM 1545 N N . MET A 1 188 ? 46.412 4.169 -59.026 1.00 47.19 188 MET A N 1
ATOM 1546 C CA . MET A 1 188 ? 47.671 4.713 -59.545 1.00 47.19 188 MET A CA 1
ATOM 1547 C C . MET A 1 188 ? 47.527 5.111 -61.018 1.00 47.19 188 MET A C 1
ATOM 1549 O O . MET A 1 188 ? 47.214 4.249 -61.832 1.00 47.19 188 MET A O 1
ATOM 1553 N N . ASP A 1 189 ? 47.882 6.350 -61.347 1.00 44.88 189 ASP A N 1
ATOM 1554 C CA . ASP A 1 189 ? 48.529 6.663 -62.619 1.00 44.88 189 ASP A CA 1
ATOM 1555 C C . ASP A 1 189 ? 49.797 7.463 -62.314 1.00 44.88 189 ASP A C 1
ATOM 1557 O O . ASP A 1 189 ? 49.775 8.581 -61.796 1.00 44.88 189 ASP A O 1
ATOM 1561 N N . SER A 1 190 ? 50.920 6.819 -62.595 1.00 48.94 190 SER A N 1
ATOM 1562 C CA . SER A 1 190 ? 52.269 7.360 -62.577 1.00 48.94 190 SER A CA 1
ATOM 1563 C C . SER A 1 190 ? 52.893 7.008 -63.918 1.00 48.94 190 SER A C 1
ATOM 1565 O O . SER A 1 190 ? 53.019 5.820 -64.183 1.00 48.94 190 SER A O 1
ATOM 1567 N N . GLU A 1 191 ? 53.257 8.014 -64.715 1.00 43.91 191 GLU A N 1
ATOM 1568 C CA . GLU A 1 191 ? 54.278 8.006 -65.786 1.00 43.91 191 GLU A CA 1
ATOM 1569 C C . GLU A 1 191 ? 54.410 9.469 -66.283 1.00 43.91 191 GLU A C 1
ATOM 1571 O O . GLU A 1 191 ? 53.418 10.095 -66.653 1.00 43.91 191 GLU A O 1
ATOM 1576 N N . GLU A 1 192 ? 55.483 10.175 -65.898 1.00 44.81 192 GLU A N 1
ATOM 1577 C CA . GLU A 1 192 ? 56.750 10.390 -66.646 1.00 44.81 192 GLU A CA 1
ATOM 1578 C C . GLU A 1 192 ? 56.638 11.489 -67.729 1.00 44.81 192 GLU A C 1
ATOM 1580 O O . GLU A 1 192 ? 55.839 11.414 -68.651 1.00 44.81 192 GLU A O 1
ATOM 1585 N N . GLU A 1 193 ? 57.209 12.670 -67.450 1.00 46.66 193 GLU A N 1
ATOM 1586 C CA . GLU A 1 193 ? 58.434 13.232 -68.072 1.00 46.66 193 GLU A CA 1
ATOM 1587 C C . GLU A 1 193 ? 58.256 13.777 -69.506 1.00 46.66 193 GLU A C 1
ATOM 1589 O O . GLU A 1 193 ? 58.022 13.028 -70.439 1.00 46.66 193 GLU A O 1
ATOM 1594 N N . GLU A 1 194 ? 58.444 15.092 -69.703 1.00 43.47 194 GLU A N 1
ATOM 1595 C CA . GLU A 1 194 ? 59.609 15.632 -70.438 1.00 43.47 194 GLU A CA 1
ATOM 1596 C C . GLU A 1 194 ? 59.551 17.164 -70.664 1.00 43.47 194 GLU A C 1
ATOM 1598 O O . GLU A 1 194 ? 58.577 17.724 -71.154 1.00 43.47 194 GLU A O 1
ATOM 1603 N N . SER A 1 195 ? 60.695 17.794 -70.369 1.00 45.94 195 SER A N 1
ATOM 1604 C CA . SER A 1 195 ? 61.432 18.760 -71.206 1.00 45.94 195 SER A CA 1
ATOM 1605 C C . SER A 1 195 ? 60.906 20.186 -71.503 1.00 45.94 195 SER A C 1
ATOM 1607 O O . SER A 1 195 ? 59.935 20.423 -72.211 1.00 45.94 195 SER A O 1
ATOM 1609 N N . HIS A 1 196 ? 61.711 21.135 -71.006 1.00 45.78 196 HIS A N 1
ATOM 1610 C CA . HIS A 1 196 ? 62.074 22.475 -71.504 1.00 45.78 196 HIS A CA 1
ATOM 1611 C C . HIS A 1 196 ? 61.320 23.123 -72.685 1.00 45.78 196 HIS A C 1
ATOM 1613 O O . HIS A 1 196 ? 61.420 22.677 -73.829 1.00 45.78 196 HIS A O 1
ATOM 1619 N N . SER A 1 197 ? 60.871 24.368 -72.475 1.00 48.56 197 SER A N 1
ATOM 1620 C CA . SER A 1 197 ? 61.583 25.596 -72.912 1.00 48.56 197 SER A CA 1
ATOM 1621 C C . SER A 1 197 ? 60.996 26.845 -72.256 1.00 48.56 197 SER A C 1
ATOM 1623 O O . SER A 1 197 ? 59.760 26.889 -72.083 1.00 48.56 197 SER A O 1
#

Secondary structure (DSSP, 8-state):
--PPPTHHHHHHHHHHHHHHHHHHHHHHHS----S---HHHHHHHHHHHHHHHHHHHHHHHHHHHHHHHH-S-HHHHHHHHHHHHHHHHHHHHHHHHHHHHHHHHHHTT----HHHHHHHHHHHHHHHHHHHHHHTTSTTHHHHHHHHHHHHHHHHHHHHHHHHHHHHHHHHHHHHHHHTTS---------------

Mean predicted aligned error: 10.28 Å